Protein AF-M0K7K4-F1 (afdb_monomer_lite)

Secondary structure (DSSP, 8-state):
-PPEE-TTHHHHHHTTSEEEEEEEEEE-SSSSEEE-STHHHHH---S-SEEEBTPEEEEEEEEEE-TTT-TTTT-STHHHHT-TTEEEE-SHHHHHHHHHTSSS--HHHHBTT--HHHHHHHHHHHT------BSSSGGGHHHHHHHHHHHT----HHHHHHHHHHHHHHHH--HHHHHHHHHHH-S-GGG--TTT--HHHHHHHHTTB-HHHHHHHHHHHTTSS-GGG----BTT--------------

Foldseek 3Di:
DAAFAQPCQVVCVVVVQFDKAKKKKAFADDDQKDFAPCLCVAAVGPDHRIGGHPQIHIYTTTPAGHVVPDVPRNHHPVSQVVDPRMDMGQALQVVLVNQLVDPDHHCLQAAPVHDPVVVVRNCVSNVHDDPDHDHDPVSCVSVNVSSCVSNVHDPPVLVVVLVVQLVVQLVVDDLVLLLLLCVLQDPDCVVDPSVPDDSSRSSSVCSQWDPQLSVQSSCCSVVNDPSVPRDTHGPPDPDDPDDDDDDDDD

Organism: NCBI:txid1227452

Radius of gyration: 24.68 Å; chains: 1; bounding box: 85×39×62 Å

Sequence (250 aa):
MPVITLNSAEEFEEKGHADVEFVGFRYTGDRSVKTDQDLRQRAGYDGPPKFQRGRVYFAILPTNLDEDYVENASMGVHALEARSDFEVLYDAERLSEALLDRNYLPTDVFYEGFDRWKRAKVMEKLTLDDAGRVYDTDDEAPYREQLRTIAGVEPDDEASVSQQRTDEYVGRFSRAEASDVVKVVRQDPDEIDLRTAGLTDMAAYLTRFAPDTVEQAVDAALGEADPEDVTITRVDDPGADGDTSDNGED

pLDDT: mean 84.44, std 13.62, range [37.0, 97.12]

Structure (mmCIF, N/CA/C/O backbone):
data_AF-M0K7K4-F1
#
_entry.id   AF-M0K7K4-F1
#
loop_
_atom_site.group_PDB
_atom_site.id
_atom_site.type_symbol
_atom_site.label_atom_id
_atom_site.label_alt_id
_atom_site.label_comp_id
_atom_site.label_asym_id
_atom_site.label_entity_id
_atom_site.label_seq_id
_atom_site.pdbx_PDB_ins_code
_atom_site.Cartn_x
_atom_site.Cartn_y
_atom_site.Cartn_z
_atom_site.occupancy
_atom_site.B_iso_or_equiv
_atom_site.auth_seq_id
_atom_site.auth_comp_id
_atom_site.auth_asym_id
_atom_site.auth_atom_id
_atom_site.pdbx_PDB_model_num
ATOM 1 N N . MET A 1 1 ? 4.652 -1.057 4.534 1.00 67.75 1 MET A N 1
ATOM 2 C CA . MET A 1 1 ? 5.304 -2.145 3.752 1.00 67.75 1 MET A CA 1
ATOM 3 C C . MET A 1 1 ? 5.946 -1.513 2.532 1.00 67.75 1 MET A C 1
ATOM 5 O O . MET A 1 1 ? 5.235 -0.748 1.889 1.00 67.75 1 MET A O 1
ATOM 9 N N . PRO A 1 2 ? 7.214 -1.812 2.218 1.00 86.06 2 PRO A N 1
ATOM 10 C CA . PRO A 1 2 ? 7.926 -1.136 1.139 1.00 86.06 2 PRO A CA 1
ATOM 11 C C . PRO A 1 2 ? 7.476 -1.586 -0.256 1.00 86.06 2 PRO A C 1
ATOM 13 O O . PRO A 1 2 ? 6.886 -2.663 -0.402 1.00 86.06 2 PRO A O 1
ATOM 16 N N . VAL A 1 3 ? 7.791 -0.781 -1.270 1.00 91.69 3 VAL A N 1
ATOM 17 C CA . VAL A 1 3 ? 7.740 -1.196 -2.677 1.00 91.69 3 VAL A CA 1
ATOM 18 C C . VAL A 1 3 ? 8.991 -2.013 -2.989 1.00 91.69 3 VAL A C 1
ATOM 20 O O . VAL A 1 3 ? 10.126 -1.546 -2.875 1.00 91.69 3 VAL A O 1
ATOM 23 N N . ILE A 1 4 ? 8.796 -3.275 -3.358 1.00 93.25 4 ILE A N 1
ATOM 24 C CA . ILE A 1 4 ? 9.903 -4.205 -3.587 1.00 93.25 4 ILE A CA 1
ATOM 25 C C . ILE A 1 4 ? 10.472 -4.006 -4.989 1.00 93.25 4 ILE A C 1
ATOM 27 O O . ILE A 1 4 ? 9.733 -3.852 -5.946 1.00 93.25 4 ILE A O 1
ATOM 31 N N . THR A 1 5 ? 11.785 -4.044 -5.140 1.00 90.94 5 THR A N 1
ATOM 32 C CA . THR A 1 5 ? 12.433 -3.953 -6.451 1.00 90.94 5 THR A CA 1
ATOM 33 C C . THR A 1 5 ? 13.677 -4.828 -6.454 1.00 90.94 5 THR A C 1
ATOM 35 O O . THR A 1 5 ? 14.164 -5.212 -5.387 1.00 90.94 5 THR A O 1
ATOM 38 N N . LEU A 1 6 ? 14.195 -5.146 -7.634 1.00 86.19 6 LEU A N 1
ATOM 39 C CA . LEU A 1 6 ? 15.531 -5.710 -7.766 1.00 86.19 6 LEU A CA 1
ATOM 40 C C . LEU A 1 6 ? 16.562 -4.628 -7.410 1.00 86.19 6 LEU A C 1
ATOM 42 O O . LEU A 1 6 ? 16.469 -3.511 -7.908 1.00 86.19 6 LEU A O 1
ATOM 46 N N . ASN A 1 7 ? 17.580 -4.954 -6.608 1.00 83.75 7 ASN A N 1
ATOM 47 C CA . ASN A 1 7 ? 18.582 -3.962 -6.175 1.00 83.75 7 ASN A CA 1
ATOM 48 C C . ASN A 1 7 ? 19.311 -3.254 -7.331 1.00 83.75 7 ASN A C 1
ATOM 50 O O . ASN A 1 7 ? 19.783 -2.141 -7.153 1.00 83.75 7 ASN A O 1
ATOM 54 N N . SER A 1 8 ? 19.416 -3.895 -8.495 1.00 85.56 8 SER A N 1
ATOM 55 C CA . SER A 1 8 ? 20.065 -3.343 -9.689 1.00 85.56 8 SER A CA 1
ATOM 56 C C . SER A 1 8 ? 19.086 -2.735 -10.701 1.00 85.56 8 SER A C 1
ATOM 58 O O . SER A 1 8 ? 19.507 -2.368 -11.792 1.00 85.56 8 SER A O 1
ATOM 60 N N . ALA A 1 9 ? 17.786 -2.657 -10.386 1.00 87.06 9 ALA A N 1
ATOM 61 C CA . ALA A 1 9 ? 16.770 -2.172 -11.323 1.00 87.06 9 ALA A CA 1
ATOM 62 C C . ALA A 1 9 ? 16.999 -0.710 -11.732 1.00 87.06 9 ALA A C 1
ATOM 64 O O . ALA A 1 9 ? 16.964 -0.414 -12.921 1.00 87.06 9 ALA A O 1
ATOM 65 N N . GLU A 1 10 ? 17.278 0.168 -10.764 1.00 90.94 10 GLU A N 1
ATOM 66 C CA . GLU A 1 10 ? 17.577 1.585 -11.014 1.00 90.94 10 GLU A CA 1
ATOM 67 C C . GLU A 1 10 ? 18.792 1.725 -11.938 1.00 90.94 10 GLU A C 1
ATOM 69 O O . GLU A 1 10 ? 18.716 2.374 -12.975 1.00 90.94 10 GLU A O 1
ATOM 74 N N . GLU A 1 11 ? 19.884 1.020 -11.633 1.00 89.94 11 GLU A N 1
ATOM 75 C CA . GLU A 1 11 ? 21.102 1.060 -12.445 1.00 89.94 11 GLU A CA 1
ATOM 76 C C . GLU A 1 11 ? 20.872 0.560 -13.881 1.00 89.94 11 GLU A C 1
ATOM 78 O O . GLU A 1 11 ? 21.418 1.128 -14.830 1.00 89.94 11 GLU A O 1
ATOM 83 N N . PHE A 1 12 ? 20.096 -0.513 -14.061 1.00 88.62 12 PHE A N 1
ATOM 84 C CA . PHE A 1 12 ? 19.794 -1.027 -15.395 1.00 88.62 12 PHE A CA 1
ATOM 85 C C . PHE A 1 12 ? 18.917 -0.068 -16.190 1.00 88.62 12 PHE A C 1
ATOM 87 O O . PHE A 1 12 ? 19.183 0.143 -17.372 1.00 88.62 12 PHE A O 1
ATOM 94 N N . GLU A 1 13 ? 17.923 0.546 -15.558 1.00 91.06 13 GLU A N 1
ATOM 95 C CA . GLU A 1 13 ? 17.073 1.529 -16.218 1.00 91.06 13 GLU A CA 1
ATOM 96 C C . GLU A 1 13 ? 17.851 2.798 -16.596 1.00 91.06 13 GLU A C 1
ATOM 98 O O . GLU A 1 13 ? 17.776 3.244 -17.739 1.00 91.06 13 GLU A O 1
ATOM 103 N N . GLU A 1 14 ? 18.659 3.354 -15.688 1.00 90.94 14 GLU A N 1
ATOM 104 C CA . GLU A 1 14 ? 19.465 4.555 -15.956 1.00 90.94 14 GLU A CA 1
ATOM 105 C C . GLU A 1 14 ? 20.432 4.368 -17.133 1.00 90.94 14 GLU A C 1
ATOM 107 O O . GLU A 1 14 ? 20.738 5.313 -17.865 1.00 90.94 14 GLU A O 1
ATOM 112 N N . LYS A 1 15 ? 20.910 3.136 -17.333 1.00 90.94 15 LYS A N 1
ATOM 113 C CA . LYS A 1 15 ? 21.776 2.761 -18.456 1.00 90.94 15 LYS A CA 1
ATOM 114 C C . LYS A 1 15 ? 21.006 2.382 -19.726 1.00 90.94 15 LYS A C 1
ATOM 116 O O . LYS A 1 15 ? 21.640 2.126 -20.749 1.00 90.94 15 LYS A O 1
ATOM 121 N N . GLY A 1 16 ? 19.674 2.355 -19.679 1.00 89.00 16 GLY A N 1
ATOM 122 C CA . GLY A 1 16 ? 18.814 1.945 -20.789 1.00 89.00 16 GLY A CA 1
ATOM 123 C C . GLY A 1 16 ? 18.858 0.443 -21.085 1.00 89.00 16 GLY A C 1
ATOM 124 O O . GLY A 1 16 ? 18.581 0.040 -22.207 1.00 89.00 16 GLY A O 1
ATOM 125 N N . HIS A 1 17 ? 19.245 -0.378 -20.107 1.00 91.00 17 HIS A N 1
ATOM 126 C CA . HIS A 1 17 ? 19.308 -1.841 -20.205 1.00 91.00 17 HIS A CA 1
ATOM 127 C C . HIS A 1 17 ? 18.042 -2.532 -19.682 1.00 91.00 17 HIS A C 1
ATOM 129 O O . HIS A 1 17 ? 17.941 -3.757 -19.741 1.00 91.00 17 HIS A O 1
ATOM 135 N N . ALA A 1 18 ? 17.101 -1.776 -19.118 1.00 90.62 18 ALA A N 1
ATOM 136 C CA . ALA A 1 18 ? 15.848 -2.299 -18.603 1.00 90.62 18 ALA A CA 1
ATOM 137 C C . ALA A 1 18 ? 14.729 -1.273 -18.747 1.00 90.62 18 ALA A C 1
ATOM 139 O O . ALA A 1 18 ? 14.929 -0.099 -18.443 1.00 90.62 18 ALA A O 1
ATOM 140 N N . ASP A 1 19 ? 13.545 -1.758 -19.103 1.00 91.94 19 ASP A N 1
ATOM 141 C CA . ASP A 1 19 ? 12.297 -1.052 -18.848 1.00 91.94 19 ASP A CA 1
ATOM 142 C C . ASP A 1 19 ? 11.684 -1.648 -17.577 1.00 91.94 19 ASP A C 1
ATOM 144 O O . ASP A 1 19 ? 11.610 -2.874 -17.423 1.00 91.94 19 ASP A O 1
ATOM 148 N N . VAL A 1 20 ? 11.256 -0.796 -16.647 1.00 94.56 20 VAL A N 1
ATOM 149 C CA . VAL A 1 20 ? 10.628 -1.227 -15.392 1.00 94.56 20 VAL A CA 1
ATOM 150 C C . VAL A 1 20 ? 9.282 -0.553 -15.186 1.00 94.56 20 VAL A C 1
ATOM 152 O O . VAL A 1 20 ? 9.047 0.569 -15.633 1.00 94.56 20 VAL A O 1
ATOM 155 N N . GLU A 1 21 ? 8.402 -1.223 -14.451 1.00 95.25 21 GLU A N 1
ATOM 156 C CA . GLU A 1 21 ? 7.063 -0.717 -14.180 1.00 95.25 21 GLU A CA 1
ATOM 157 C C . GLU A 1 21 ? 6.647 -0.977 -12.731 1.00 95.25 21 GLU A C 1
ATOM 159 O O . GLU A 1 21 ? 6.928 -2.035 -12.162 1.00 95.25 21 GLU A O 1
ATOM 164 N N . PHE A 1 22 ? 5.964 0.003 -12.129 1.00 97.12 22 PHE A N 1
ATOM 165 C CA . PHE A 1 22 ? 5.302 -0.174 -10.841 1.00 97.12 22 PHE A CA 1
ATOM 166 C C . PHE A 1 22 ? 4.031 -1.008 -11.019 1.00 97.12 22 PHE A C 1
ATOM 168 O O . PHE A 1 22 ? 3.103 -0.610 -11.725 1.00 97.12 22 PHE A O 1
ATOM 175 N N . VAL A 1 23 ? 3.996 -2.159 -10.352 1.00 97.00 23 VAL A N 1
ATOM 176 C CA . VAL A 1 23 ? 2.916 -3.140 -10.431 1.00 97.00 23 VAL A CA 1
ATOM 177 C C . VAL A 1 23 ? 2.519 -3.642 -9.048 1.00 97.00 23 VAL A C 1
ATOM 179 O O . VAL A 1 23 ? 3.298 -3.665 -8.088 1.00 97.00 23 VAL A O 1
ATOM 182 N N . GLY A 1 24 ? 1.279 -4.096 -8.957 1.00 96.56 24 GLY A N 1
ATOM 183 C CA . GLY A 1 24 ? 0.756 -4.859 -7.839 1.00 96.56 24 GLY A CA 1
ATOM 184 C C . GLY A 1 24 ? 0.651 -6.315 -8.256 1.00 96.56 24 GLY A C 1
ATOM 185 O O . GLY A 1 24 ? 0.381 -6.614 -9.412 1.00 96.56 24 GLY A O 1
ATOM 186 N N . PHE A 1 25 ? 0.840 -7.253 -7.341 1.00 96.06 25 PHE A N 1
ATOM 187 C CA . PHE A 1 25 ? 0.505 -8.645 -7.616 1.00 96.06 25 PHE A CA 1
ATOM 188 C C . PHE A 1 25 ? 0.026 -9.354 -6.358 1.00 96.06 25 PHE A C 1
ATOM 190 O O . PHE A 1 25 ? 0.436 -9.023 -5.242 1.00 96.06 25 PHE A O 1
ATOM 197 N N . ARG A 1 26 ? -0.850 -10.343 -6.520 1.00 94.75 26 ARG A N 1
ATOM 198 C CA . ARG A 1 26 ? -1.395 -11.120 -5.400 1.00 94.75 26 ARG A CA 1
ATOM 199 C C . ARG A 1 26 ? -1.455 -12.602 -5.710 1.00 94.75 26 ARG A C 1
ATOM 201 O O . ARG A 1 26 ? -1.683 -13.008 -6.846 1.00 94.75 26 ARG A O 1
ATOM 208 N N . TYR A 1 27 ? -1.267 -13.409 -4.673 1.00 95.00 27 TYR A N 1
ATOM 209 C CA . TYR A 1 27 ? -1.427 -14.856 -4.755 1.00 95.00 27 TYR A CA 1
ATOM 210 C C . TYR A 1 27 ? -2.918 -15.220 -4.713 1.00 95.00 27 TYR A C 1
ATOM 212 O O . TYR A 1 27 ? -3.626 -14.844 -3.774 1.00 95.00 27 TYR A O 1
ATOM 220 N N . THR A 1 28 ? -3.390 -15.959 -5.717 1.00 94.88 28 THR A N 1
ATOM 221 C CA . THR A 1 28 ? -4.807 -16.332 -5.897 1.00 94.88 28 THR A CA 1
ATOM 222 C C . THR A 1 28 ? -5.070 -17.830 -5.738 1.00 94.88 28 THR A C 1
ATOM 224 O O . THR A 1 28 ? -6.223 -18.256 -5.782 1.00 94.88 28 THR A O 1
ATOM 227 N N . GLY A 1 29 ? -4.024 -18.634 -5.517 1.00 91.25 29 GLY A N 1
ATOM 228 C CA . GLY A 1 29 ? -4.151 -20.084 -5.378 1.00 91.25 29 GLY A CA 1
ATOM 229 C C . GLY A 1 29 ? -4.894 -20.546 -4.117 1.00 91.25 29 GLY A C 1
ATOM 230 O O . GLY A 1 29 ? -5.245 -19.768 -3.234 1.00 91.25 29 GLY A O 1
ATOM 231 N N . ASP A 1 30 ? -5.110 -21.859 -4.016 1.00 91.38 30 ASP A N 1
ATOM 232 C CA . ASP A 1 30 ? -6.029 -22.437 -3.022 1.00 91.38 30 ASP A CA 1
ATOM 233 C C . ASP A 1 30 ? -5.527 -22.387 -1.575 1.00 91.38 30 ASP A C 1
ATOM 235 O O . ASP A 1 30 ? -6.320 -22.442 -0.632 1.00 91.38 30 ASP A O 1
ATOM 239 N N . ARG A 1 31 ? -4.208 -22.304 -1.371 1.00 88.75 31 ARG A N 1
ATOM 240 C CA . ARG A 1 31 ? -3.612 -22.310 -0.029 1.00 88.75 31 ARG A CA 1
ATOM 241 C C . ARG A 1 31 ? -3.731 -20.930 0.610 1.00 88.75 31 ARG A C 1
ATOM 243 O O . ARG A 1 31 ? -3.734 -19.920 -0.076 1.00 88.75 31 ARG A O 1
ATOM 250 N N . SER A 1 32 ? -3.764 -20.869 1.938 1.00 85.12 32 SER A N 1
ATOM 251 C CA . SER A 1 32 ? -3.719 -19.586 2.658 1.00 85.12 32 SER A CA 1
ATOM 252 C C . SER A 1 32 ? -2.379 -18.868 2.477 1.00 85.12 32 SER A C 1
ATOM 254 O O . SER A 1 32 ? -2.329 -17.642 2.392 1.00 85.12 32 SER A O 1
ATOM 256 N N . VAL A 1 33 ? -1.289 -19.636 2.400 1.00 90.56 33 VAL A N 1
ATOM 257 C CA . VAL A 1 33 ? 0.072 -19.135 2.209 1.00 90.56 33 VAL A CA 1
ATOM 258 C C . VAL A 1 33 ? 0.809 -20.002 1.196 1.00 90.56 33 VAL A C 1
ATOM 260 O O . VAL A 1 33 ? 0.732 -21.234 1.231 1.00 90.56 33 VAL A O 1
ATOM 263 N N . LYS A 1 34 ? 1.586 -19.352 0.332 1.00 91.25 34 LYS A N 1
ATOM 264 C CA . LYS A 1 34 ? 2.546 -19.985 -0.568 1.00 91.25 34 LYS A CA 1
ATOM 265 C C . LYS A 1 34 ? 3.957 -19.498 -0.264 1.00 91.25 34 LYS A C 1
ATOM 267 O O . LYS A 1 34 ? 4.177 -18.304 -0.104 1.00 91.25 34 LYS A O 1
ATOM 272 N N . THR A 1 35 ? 4.911 -20.423 -0.223 1.00 94.12 35 THR A N 1
ATOM 273 C CA . THR A 1 35 ? 6.337 -20.085 -0.256 1.00 94.12 35 THR A CA 1
ATOM 274 C C . THR A 1 35 ? 6.853 -20.310 -1.672 1.00 94.12 35 THR A C 1
ATOM 276 O O . THR A 1 35 ? 6.653 -21.395 -2.216 1.00 94.12 35 THR A O 1
ATOM 279 N N . ASP A 1 36 ? 7.500 -19.312 -2.260 1.00 90.31 36 ASP A N 1
ATOM 280 C CA . ASP A 1 36 ? 8.028 -19.355 -3.620 1.00 90.31 36 ASP A CA 1
ATOM 281 C C . ASP A 1 36 ? 9.356 -18.594 -3.684 1.00 90.31 36 ASP A C 1
ATOM 283 O O . ASP A 1 36 ? 9.399 -17.371 -3.573 1.00 90.31 36 ASP A O 1
ATOM 287 N N . GLN A 1 37 ? 10.451 -19.346 -3.776 1.00 87.69 37 GLN A N 1
ATOM 288 C CA . GLN A 1 37 ? 11.808 -18.793 -3.785 1.00 87.69 37 GLN A CA 1
ATOM 289 C C . GLN A 1 37 ? 12.270 -18.422 -5.199 1.00 87.69 37 GLN A C 1
ATOM 291 O O . GLN A 1 37 ? 13.199 -17.630 -5.353 1.00 87.69 37 GLN A O 1
ATOM 296 N N . ASP A 1 38 ? 11.600 -18.958 -6.221 1.00 88.12 38 ASP A N 1
ATOM 297 C CA . ASP A 1 38 ? 11.994 -18.795 -7.618 1.00 88.12 38 ASP A CA 1
ATOM 298 C C . ASP A 1 38 ? 11.543 -17.441 -8.171 1.00 88.12 38 ASP A C 1
ATOM 300 O O . ASP A 1 38 ? 12.140 -16.932 -9.119 1.00 88.12 38 ASP A O 1
ATOM 304 N N . LEU A 1 39 ? 10.533 -16.811 -7.558 1.00 87.81 39 LEU A N 1
ATOM 305 C CA . LEU A 1 39 ? 10.057 -15.482 -7.955 1.00 87.81 39 LEU A CA 1
ATOM 306 C C . LEU A 1 39 ? 11.155 -14.419 -7.971 1.00 87.81 39 LEU A C 1
ATOM 308 O O . LEU A 1 39 ? 11.133 -13.542 -8.831 1.00 87.81 39 LEU A O 1
ATOM 312 N N . ARG A 1 40 ? 12.152 -14.528 -7.091 1.00 85.31 40 ARG A N 1
ATOM 313 C CA . ARG A 1 40 ? 13.303 -13.622 -7.096 1.00 85.31 40 ARG A CA 1
ATOM 314 C C . ARG A 1 40 ? 14.088 -13.696 -8.401 1.00 85.31 40 ARG A C 1
ATOM 316 O O . ARG A 1 40 ? 14.402 -12.669 -8.984 1.00 85.31 40 ARG A O 1
ATOM 323 N N . GLN A 1 41 ? 14.378 -14.911 -8.859 1.00 86.69 41 GLN A N 1
ATOM 324 C CA . GLN A 1 41 ? 15.175 -15.148 -10.065 1.00 86.69 41 GLN A CA 1
ATOM 325 C C . GLN A 1 41 ? 14.356 -14.961 -11.345 1.00 86.69 41 GLN A C 1
ATOM 327 O O . GLN A 1 41 ? 14.911 -14.630 -12.384 1.00 86.69 41 GLN A O 1
ATOM 332 N N . ARG A 1 42 ? 13.043 -15.202 -11.283 1.00 90.56 42 ARG A N 1
ATOM 333 C CA . ARG A 1 42 ? 12.170 -15.190 -12.462 1.00 90.56 42 ARG A CA 1
ATOM 334 C C . ARG A 1 42 ? 11.480 -13.855 -12.697 1.00 90.56 42 ARG A C 1
ATOM 336 O O . ARG A 1 42 ? 11.304 -13.479 -13.842 1.00 90.56 42 ARG A O 1
ATOM 343 N N . ALA A 1 43 ? 11.084 -13.150 -11.642 1.00 90.75 43 ALA A N 1
ATOM 344 C CA . ALA A 1 43 ? 10.363 -11.883 -11.755 1.00 90.75 43 ALA A CA 1
ATOM 345 C C . ALA A 1 43 ? 11.190 -10.666 -11.320 1.00 90.75 43 ALA A C 1
ATOM 347 O O . ALA A 1 43 ? 10.729 -9.543 -11.479 1.00 90.75 43 ALA A O 1
ATOM 348 N N . GLY A 1 44 ? 12.386 -10.863 -10.754 1.00 88.44 44 GLY A N 1
ATOM 349 C CA . GLY A 1 44 ? 13.183 -9.771 -10.186 1.00 88.44 44 GLY A CA 1
ATOM 350 C C . GLY A 1 44 ? 12.645 -9.266 -8.846 1.00 88.44 44 GLY A C 1
ATOM 351 O O . GLY A 1 44 ? 12.970 -8.165 -8.415 1.00 88.44 44 GLY A O 1
ATOM 352 N N . TYR A 1 45 ? 11.812 -10.059 -8.168 1.00 91.06 45 TYR A N 1
ATOM 353 C CA . TYR A 1 45 ? 11.213 -9.689 -6.889 1.00 91.06 45 TYR A CA 1
ATOM 354 C C . TYR A 1 45 ? 12.152 -10.004 -5.712 1.00 91.06 45 TYR A C 1
ATOM 356 O O . TYR A 1 45 ? 12.267 -11.159 -5.300 1.00 91.06 45 TYR A O 1
ATOM 364 N N . ASP A 1 46 ? 12.790 -8.988 -5.123 1.00 89.62 46 ASP A N 1
ATOM 365 C CA . ASP A 1 46 ? 13.736 -9.158 -4.000 1.00 89.62 46 ASP A CA 1
ATOM 366 C C . ASP A 1 46 ? 13.083 -9.214 -2.603 1.00 89.62 46 ASP A C 1
ATOM 368 O O . ASP A 1 46 ? 13.723 -9.004 -1.573 1.00 89.62 46 ASP A O 1
ATOM 372 N N . GLY A 1 47 ? 11.776 -9.458 -2.547 1.00 87.88 47 GLY A N 1
ATOM 373 C CA . GLY A 1 47 ? 11.009 -9.436 -1.306 1.00 87.88 47 GLY A CA 1
ATOM 374 C C . GLY A 1 47 ? 10.946 -10.797 -0.608 1.00 87.88 47 GLY A C 1
ATOM 375 O O . GLY A 1 47 ? 11.535 -11.784 -1.057 1.00 87.88 47 GLY A O 1
ATOM 376 N N . PRO A 1 48 ? 10.199 -10.889 0.506 1.00 88.19 48 PRO A N 1
ATOM 377 C CA . PRO A 1 48 ? 10.017 -12.146 1.217 1.00 88.19 48 PRO A CA 1
ATOM 378 C C . PRO A 1 48 ? 9.396 -13.219 0.309 1.00 88.19 48 PRO A C 1
ATOM 380 O O . PRO A 1 48 ? 8.390 -12.952 -0.343 1.00 88.19 48 PRO A O 1
ATOM 383 N N . PRO A 1 49 ? 9.881 -14.473 0.336 1.00 90.94 49 PRO A N 1
ATOM 384 C CA . PRO A 1 49 ? 9.379 -15.531 -0.540 1.00 90.94 49 PRO A CA 1
ATOM 385 C C . PRO A 1 49 ? 8.029 -16.096 -0.070 1.00 90.94 49 PRO A C 1
ATOM 387 O O . PRO A 1 49 ? 7.686 -17.214 -0.433 1.00 90.94 49 PRO A O 1
ATOM 390 N N . LYS A 1 50 ? 7.294 -15.404 0.811 1.00 91.69 50 LYS A N 1
ATOM 391 C CA . LYS A 1 50 ? 6.040 -15.876 1.415 1.00 91.69 50 LYS A CA 1
ATOM 392 C C . LYS A 1 50 ? 4.883 -14.969 1.013 1.00 91.69 50 LYS A C 1
ATOM 394 O O . LYS A 1 50 ? 4.846 -13.799 1.392 1.00 91.69 50 LYS A O 1
ATOM 399 N N . PHE A 1 51 ? 3.904 -15.561 0.343 1.00 92.06 51 PHE A N 1
ATOM 400 C CA . PHE A 1 51 ? 2.751 -14.882 -0.229 1.00 92.06 51 PHE A CA 1
ATOM 401 C C . PHE A 1 51 ? 1.473 -15.337 0.464 1.00 92.06 51 PHE A C 1
ATOM 403 O O . PHE A 1 51 ? 1.166 -16.529 0.497 1.00 92.06 51 PHE A O 1
ATOM 410 N N . GLN A 1 52 ? 0.747 -14.389 1.045 1.00 89.94 52 GLN A N 1
ATOM 411 C CA . GLN A 1 52 ? -0.571 -14.612 1.631 1.00 89.94 52 GLN A CA 1
ATOM 412 C C . GLN A 1 52 ? -1.629 -14.478 0.538 1.00 89.94 52 GLN A C 1
ATOM 414 O O . GLN A 1 52 ? -1.541 -13.584 -0.304 1.00 89.94 52 GLN A O 1
ATOM 419 N N . ARG A 1 53 ? -2.620 -15.371 0.546 1.00 89.94 53 ARG A N 1
ATOM 420 C CA . ARG A 1 53 ? -3.715 -15.338 -0.425 1.00 89.94 53 ARG A CA 1
ATOM 421 C C . ARG A 1 53 ? -4.474 -14.014 -0.334 1.00 89.94 53 ARG A C 1
ATOM 423 O O . ARG A 1 53 ? -4.772 -13.554 0.763 1.00 89.94 53 ARG A O 1
ATOM 430 N N . GLY A 1 54 ? -4.766 -13.411 -1.484 1.00 87.06 54 GLY A N 1
ATOM 431 C CA . GLY A 1 54 ? -5.530 -12.163 -1.594 1.00 87.06 54 GLY A CA 1
ATOM 432 C C . GLY A 1 54 ? -4.746 -10.886 -1.272 1.00 87.06 54 GLY A C 1
ATOM 433 O O . GLY A 1 54 ? -5.114 -9.825 -1.763 1.00 87.06 54 GLY A O 1
ATOM 434 N N . ARG A 1 55 ? -3.632 -10.970 -0.532 1.00 90.06 55 ARG A N 1
ATOM 435 C CA . ARG A 1 55 ? -2.801 -9.804 -0.210 1.00 90.06 55 ARG A CA 1
ATOM 436 C C . ARG A 1 55 ? -2.076 -9.288 -1.451 1.00 90.06 55 ARG A C 1
ATOM 438 O O . ARG A 1 55 ? -1.354 -10.045 -2.099 1.00 90.06 55 ARG A O 1
ATOM 445 N N . VAL A 1 56 ? -2.210 -7.989 -1.719 1.00 93.31 56 VAL A N 1
ATOM 446 C CA . VAL A 1 56 ? -1.472 -7.305 -2.788 1.00 93.31 56 VAL A CA 1
ATOM 447 C C . VAL A 1 56 ? -0.079 -6.912 -2.303 1.00 93.31 56 VAL A C 1
ATOM 449 O O . VAL A 1 56 ? 0.088 -6.253 -1.271 1.00 93.31 56 VAL A O 1
ATOM 452 N N . TYR A 1 57 ? 0.926 -7.308 -3.072 1.00 93.81 57 TYR A N 1
ATOM 453 C CA . TYR A 1 57 ? 2.325 -6.930 -2.936 1.00 93.81 57 TYR A CA 1
ATOM 454 C C . TYR A 1 57 ? 2.647 -5.903 -4.016 1.00 93.81 57 TYR A C 1
ATOM 456 O O . TYR A 1 57 ? 2.268 -6.094 -5.165 1.00 93.81 57 TYR A O 1
ATOM 464 N N . PHE A 1 58 ? 3.337 -4.825 -3.649 1.00 95.56 58 PHE A N 1
ATOM 465 C CA . PHE A 1 58 ? 3.734 -3.792 -4.603 1.00 95.56 58 PHE A CA 1
ATOM 466 C C . PHE A 1 58 ? 5.202 -3.941 -4.943 1.00 95.56 58 PHE A C 1
ATOM 468 O O . PHE A 1 58 ? 6.029 -4.135 -4.042 1.00 95.56 58 PHE A O 1
ATOM 475 N N . ALA A 1 59 ? 5.512 -3.846 -6.227 1.00 96.38 59 ALA A N 1
ATOM 476 C CA . ALA A 1 59 ? 6.867 -3.951 -6.706 1.00 96.38 59 ALA A CA 1
ATOM 477 C C . ALA A 1 59 ? 7.115 -3.085 -7.941 1.00 96.38 59 ALA A C 1
ATOM 479 O O . ALA A 1 59 ? 6.192 -2.777 -8.684 1.00 96.38 59 ALA A O 1
ATOM 480 N N . ILE A 1 60 ? 8.373 -2.715 -8.155 1.00 96.44 60 ILE A N 1
ATOM 481 C CA . ILE A 1 60 ? 8.859 -2.208 -9.436 1.00 96.44 60 ILE A CA 1
ATOM 482 C C . ILE A 1 60 ? 9.595 -3.371 -10.084 1.00 96.44 60 ILE A C 1
ATOM 484 O O . ILE A 1 60 ? 10.616 -3.823 -9.563 1.00 96.44 60 ILE A O 1
ATOM 488 N N . LEU A 1 61 ? 9.021 -3.912 -11.155 1.00 95.06 61 LEU A N 1
ATOM 489 C CA . LEU A 1 61 ? 9.529 -5.113 -11.810 1.00 95.06 61 LEU A CA 1
ATOM 490 C C . LEU A 1 61 ? 9.958 -4.798 -13.245 1.00 95.06 61 LEU A C 1
ATOM 492 O O . LEU A 1 61 ? 9.338 -3.946 -13.884 1.00 95.06 61 LEU A O 1
ATOM 496 N N . PRO A 1 62 ? 10.975 -5.499 -13.775 1.00 93.31 62 PRO A N 1
ATOM 497 C CA . PRO A 1 62 ? 11.317 -5.400 -15.184 1.00 93.31 62 PRO A CA 1
ATOM 498 C C . PRO A 1 62 ? 10.158 -5.858 -16.066 1.00 93.31 62 PRO A C 1
ATOM 500 O O . PRO A 1 62 ? 9.578 -6.926 -15.844 1.00 93.31 62 PRO A O 1
ATOM 503 N N . THR A 1 63 ? 9.842 -5.070 -17.083 1.00 92.31 63 THR A N 1
ATOM 504 C CA . THR A 1 63 ? 8.950 -5.462 -18.181 1.00 92.31 63 THR A CA 1
ATOM 505 C C . THR A 1 63 ? 9.759 -5.944 -19.378 1.00 92.31 63 THR A C 1
ATOM 507 O O . THR A 1 63 ? 9.334 -6.863 -20.077 1.00 92.31 63 THR A O 1
ATOM 510 N N . ASN A 1 64 ? 10.958 -5.387 -19.549 1.00 89.00 64 ASN A N 1
ATOM 511 C CA . ASN A 1 64 ? 11.917 -5.744 -20.578 1.00 89.00 64 ASN A CA 1
ATOM 512 C C . ASN A 1 64 ? 13.346 -5.607 -20.030 1.00 89.00 64 ASN A C 1
ATOM 514 O O . ASN A 1 64 ? 13.633 -4.694 -19.256 1.00 89.00 64 ASN A O 1
ATOM 518 N N . LEU A 1 65 ? 14.238 -6.509 -20.430 1.00 87.56 65 LEU A N 1
ATOM 519 C CA . LEU A 1 65 ? 15.654 -6.502 -20.068 1.00 87.56 65 LEU A CA 1
ATOM 520 C C . LEU A 1 65 ? 16.479 -6.740 -21.329 1.00 87.56 65 LEU A C 1
ATOM 522 O O . LEU A 1 65 ? 16.159 -7.620 -22.125 1.00 87.56 65 LEU A O 1
ATOM 526 N N . ASP A 1 66 ? 17.550 -5.975 -21.490 1.00 88.88 66 ASP A N 1
ATOM 527 C CA . ASP A 1 66 ? 18.441 -6.094 -22.636 1.00 88.88 66 ASP A CA 1
ATOM 528 C C . ASP A 1 66 ? 19.317 -7.355 -22.518 1.00 88.88 66 ASP A C 1
ATOM 530 O O . ASP A 1 66 ? 20.134 -7.489 -21.600 1.00 88.88 66 ASP A O 1
ATOM 534 N N . GLU A 1 67 ? 19.140 -8.284 -23.461 1.00 89.50 67 GLU A N 1
ATOM 535 C CA . GLU A 1 67 ? 19.857 -9.563 -23.531 1.00 89.50 67 GLU A CA 1
ATOM 536 C C . GLU A 1 67 ? 21.376 -9.390 -23.685 1.00 89.50 67 GLU A C 1
ATOM 538 O O . GLU A 1 67 ? 22.134 -10.255 -23.241 1.00 89.50 67 GLU A O 1
ATOM 543 N N . ASP A 1 68 ? 21.836 -8.271 -24.256 1.00 89.94 68 ASP A N 1
ATOM 544 C CA . ASP A 1 68 ? 23.264 -8.002 -24.452 1.00 89.94 68 ASP A CA 1
ATOM 545 C C . ASP A 1 68 ? 23.965 -7.575 -23.148 1.00 89.94 68 ASP A C 1
ATOM 547 O O . ASP A 1 68 ? 25.194 -7.666 -23.039 1.00 89.94 68 ASP A O 1
ATOM 551 N N . TYR A 1 69 ? 23.202 -7.134 -22.141 1.00 85.56 69 TYR A N 1
ATOM 552 C CA . TYR A 1 69 ? 23.737 -6.570 -20.896 1.00 85.56 69 TYR A CA 1
ATOM 553 C C . TYR A 1 69 ? 23.280 -7.299 -19.629 1.00 85.56 69 TYR A C 1
ATOM 555 O O . TYR A 1 69 ? 23.915 -7.144 -18.581 1.00 85.56 69 TYR A O 1
ATOM 563 N N . VAL A 1 70 ? 22.221 -8.111 -19.699 1.00 82.38 70 VAL A N 1
ATOM 564 C CA . VAL A 1 70 ? 21.645 -8.806 -18.542 1.00 82.38 70 VAL A CA 1
ATOM 565 C C . VAL A 1 70 ? 21.613 -10.318 -18.778 1.00 82.38 70 VAL A C 1
ATOM 567 O O . VAL A 1 70 ? 20.847 -10.828 -19.588 1.00 82.38 70 VAL A O 1
ATOM 570 N N . GLU A 1 71 ? 22.405 -11.061 -17.994 1.00 80.75 71 GLU A N 1
ATOM 571 C CA . GLU A 1 71 ? 22.575 -12.523 -18.124 1.00 80.75 71 GLU A CA 1
ATOM 572 C C . GLU A 1 71 ? 21.252 -13.307 -18.039 1.00 80.75 71 GLU A C 1
ATOM 574 O O . GLU A 1 71 ? 21.098 -14.350 -18.671 1.00 80.75 71 GLU A O 1
ATOM 579 N N . ASN A 1 72 ? 20.276 -12.794 -17.285 1.00 81.62 72 ASN A N 1
ATOM 580 C CA . ASN A 1 72 ? 18.933 -13.361 -17.192 1.00 81.62 72 ASN A CA 1
ATOM 581 C C . ASN A 1 72 ? 17.873 -12.366 -17.683 1.00 81.62 72 ASN A C 1
ATOM 583 O O . ASN A 1 72 ? 16.977 -11.977 -16.937 1.00 81.62 72 ASN A O 1
ATOM 587 N N . ALA A 1 73 ? 17.979 -11.951 -18.944 1.00 81.19 73 ALA A N 1
ATOM 588 C CA . ALA A 1 73 ? 17.020 -11.047 -19.577 1.00 81.19 73 ALA A CA 1
ATOM 589 C C . ALA A 1 73 ? 15.594 -11.628 -19.707 1.00 81.19 73 ALA A C 1
ATOM 591 O O . ALA A 1 73 ? 14.628 -10.891 -19.864 1.00 81.19 73 ALA A O 1
ATOM 592 N N . SER A 1 74 ? 15.427 -12.944 -19.524 1.00 83.12 74 SER A N 1
ATOM 593 C CA . SER A 1 74 ? 14.109 -13.591 -19.400 1.00 83.12 74 SER A CA 1
ATOM 594 C C . SER A 1 74 ? 13.423 -13.367 -18.044 1.00 83.12 74 SER A C 1
ATOM 596 O O . SER A 1 74 ? 12.462 -14.051 -17.710 1.00 83.12 74 SER A O 1
ATOM 598 N N . MET A 1 75 ? 13.946 -12.472 -17.210 1.00 89.38 75 MET A N 1
ATOM 599 C CA . MET A 1 75 ? 13.360 -12.121 -15.924 1.00 89.38 75 MET A CA 1
ATOM 600 C C . MET A 1 75 ? 12.387 -10.952 -16.078 1.00 89.38 75 MET A C 1
ATOM 602 O O . MET A 1 75 ? 12.663 -9.999 -16.796 1.00 89.38 75 MET A O 1
ATOM 606 N N . GLY A 1 76 ? 11.267 -10.984 -15.360 1.00 91.50 76 GLY A N 1
ATOM 607 C CA . GLY A 1 76 ? 10.364 -9.839 -15.302 1.00 91.50 76 GLY A CA 1
ATOM 608 C C . GLY A 1 76 ? 8.924 -10.193 -14.977 1.00 91.50 76 GLY A C 1
ATOM 609 O O . GLY A 1 76 ? 8.599 -11.318 -14.587 1.00 91.50 76 GLY A O 1
ATOM 610 N N . VAL A 1 77 ? 8.042 -9.214 -15.155 1.00 93.38 77 VAL A N 1
ATOM 611 C CA . VAL A 1 77 ? 6.621 -9.329 -14.813 1.00 93.38 77 VAL A CA 1
ATOM 612 C C . VAL A 1 77 ? 5.925 -10.477 -15.553 1.00 93.38 77 VAL A C 1
ATOM 614 O O . VAL A 1 77 ? 5.099 -11.178 -14.971 1.00 93.38 77 VAL A O 1
ATOM 617 N N . HIS A 1 78 ? 6.356 -10.783 -16.779 1.00 92.12 78 HIS A N 1
ATOM 618 C CA . HIS A 1 78 ? 5.837 -11.892 -17.580 1.00 92.12 78 HIS A CA 1
ATOM 619 C C . HIS A 1 78 ? 5.976 -13.261 -16.885 1.00 92.12 78 HIS A C 1
ATOM 621 O O . HIS A 1 78 ? 5.184 -14.174 -17.123 1.00 92.12 78 HIS A O 1
ATOM 627 N N . ALA A 1 79 ? 6.945 -13.427 -15.977 1.00 92.31 79 ALA A N 1
ATOM 628 C CA . ALA A 1 79 ? 7.081 -14.648 -15.191 1.00 92.31 79 ALA A CA 1
ATOM 629 C C . ALA A 1 79 ? 5.965 -14.826 -14.148 1.00 92.31 79 ALA A C 1
ATOM 631 O O . ALA A 1 79 ? 5.672 -15.963 -13.766 1.00 92.31 79 ALA A O 1
ATOM 632 N N . LEU A 1 80 ? 5.361 -13.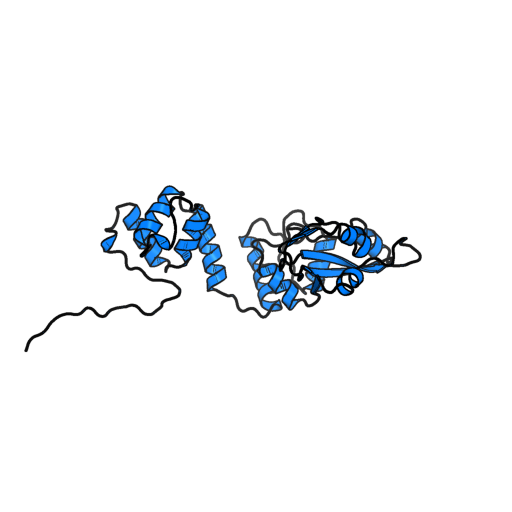730 -13.677 1.00 92.81 80 LEU A N 1
ATOM 633 C CA . LEU A 1 80 ? 4.150 -13.754 -12.857 1.00 92.81 80 LEU A CA 1
ATOM 634 C C . LEU A 1 80 ? 2.919 -14.010 -13.729 1.00 92.81 80 LEU A C 1
ATOM 636 O O . LEU A 1 80 ? 2.107 -14.860 -13.381 1.00 92.81 80 LEU A O 1
ATOM 640 N N . GLU A 1 81 ? 2.815 -13.346 -14.881 1.00 93.25 81 GLU A N 1
ATOM 641 C CA . GLU A 1 81 ? 1.681 -13.495 -15.809 1.00 93.25 81 GLU A CA 1
ATOM 642 C C . GLU A 1 81 ? 1.547 -14.909 -16.377 1.00 93.25 81 GLU A C 1
ATOM 644 O O . GLU A 1 81 ? 0.443 -15.415 -16.571 1.00 93.25 81 GLU A O 1
ATOM 649 N N . ALA A 1 82 ? 2.672 -15.591 -16.599 1.00 92.44 82 ALA A N 1
ATOM 650 C CA . ALA A 1 82 ? 2.694 -16.973 -17.066 1.00 92.44 82 ALA A CA 1
ATOM 651 C C . ALA A 1 82 ? 2.115 -17.975 -16.047 1.00 92.44 82 ALA A C 1
ATOM 653 O O . ALA A 1 82 ? 2.046 -19.176 -16.326 1.00 92.44 82 ALA A O 1
ATOM 654 N N . ARG A 1 83 ? 1.739 -17.522 -14.846 1.00 92.19 83 ARG A N 1
ATOM 655 C CA . ARG A 1 83 ? 1.294 -18.376 -13.752 1.00 92.19 83 ARG A CA 1
ATOM 656 C C . ARG A 1 83 ? -0.170 -18.148 -13.429 1.00 92.19 83 ARG A C 1
ATOM 658 O O . ARG A 1 83 ? -0.596 -17.047 -13.126 1.00 92.19 83 ARG A O 1
ATOM 665 N N . SER A 1 84 ? -0.919 -19.242 -13.355 1.00 92.50 84 SER A N 1
ATOM 666 C CA . SER A 1 84 ? -2.342 -19.210 -13.006 1.00 92.50 84 SER A CA 1
ATOM 667 C C . SER A 1 84 ? -2.621 -18.925 -11.527 1.00 92.50 84 SER A C 1
ATOM 669 O O . SER A 1 84 ? -3.773 -18.749 -11.150 1.00 92.50 84 SER A O 1
ATOM 671 N N . ASP A 1 85 ? -1.600 -18.976 -10.667 1.00 94.50 85 ASP A N 1
ATOM 672 C CA . ASP A 1 85 ? -1.738 -18.809 -9.219 1.00 94.50 85 ASP A CA 1
ATOM 673 C C . ASP A 1 85 ? -1.376 -17.404 -8.721 1.00 94.50 85 ASP A C 1
ATOM 675 O O . ASP A 1 85 ? -1.422 -17.154 -7.514 1.00 94.50 85 ASP A O 1
ATOM 679 N N . PHE A 1 86 ? -1.030 -16.504 -9.639 1.00 95.44 86 PHE A N 1
ATOM 680 C CA . PHE A 1 86 ? -0.807 -15.092 -9.380 1.00 95.44 86 PHE A CA 1
ATOM 681 C C . PHE A 1 86 ? -1.680 -14.242 -10.297 1.00 95.44 86 PHE A C 1
ATOM 683 O O . PHE A 1 86 ? -1.974 -14.608 -11.429 1.00 95.44 86 PHE A O 1
ATOM 690 N N . GLU A 1 87 ? -2.079 -13.088 -9.786 1.00 95.81 87 GLU A N 1
ATOM 691 C CA . GLU A 1 87 ? -2.709 -12.028 -10.560 1.00 95.81 87 GLU A CA 1
ATOM 692 C C . GLU A 1 87 ? -1.816 -10.792 -10.488 1.00 95.81 87 GLU A C 1
ATOM 694 O O . GLU A 1 87 ? -1.381 -10.425 -9.392 1.00 95.81 87 GLU A O 1
ATOM 699 N N . VAL A 1 88 ? -1.553 -10.172 -11.640 1.00 96.94 88 VAL A N 1
ATOM 700 C CA . VAL A 1 88 ? -0.799 -8.919 -11.760 1.00 96.94 88 VAL A CA 1
ATOM 701 C C . VAL A 1 88 ? -1.777 -7.773 -12.022 1.00 96.94 88 VAL A C 1
ATOM 703 O O . VAL A 1 88 ? -2.711 -7.912 -12.807 1.00 96.94 88 VAL A O 1
ATOM 706 N N . LEU A 1 89 ? -1.563 -6.658 -11.332 1.00 96.50 89 LEU A N 1
ATOM 707 C CA . LEU A 1 89 ? -2.337 -5.425 -11.387 1.00 96.50 89 LEU A CA 1
ATOM 708 C C . LEU A 1 89 ? -1.466 -4.341 -12.023 1.00 96.50 89 LEU A C 1
ATOM 710 O O . LEU A 1 89 ? -0.395 -4.020 -11.497 1.00 96.50 89 LEU A O 1
ATOM 714 N N . TYR A 1 90 ? -1.940 -3.786 -13.134 1.00 94.62 90 TYR A N 1
ATOM 715 C CA . TYR A 1 90 ? -1.257 -2.724 -13.880 1.00 94.62 90 TYR A CA 1
ATOM 716 C C . TYR A 1 90 ? -2.020 -1.411 -13.858 1.00 94.62 90 TYR A C 1
ATOM 718 O O . TYR A 1 90 ? -1.437 -0.347 -14.052 1.00 94.62 90 TYR A O 1
ATOM 726 N N . ASP A 1 91 ? -3.332 -1.483 -13.717 1.00 94.56 91 ASP A N 1
ATOM 727 C CA . ASP A 1 91 ? -4.206 -0.333 -13.795 1.00 94.56 91 ASP A CA 1
ATOM 728 C C . ASP A 1 91 ? -4.093 0.517 -12.525 1.00 94.56 91 ASP A C 1
ATOM 730 O O . ASP A 1 91 ? -4.010 0.010 -11.406 1.00 94.56 91 ASP A O 1
ATOM 734 N N . ALA A 1 92 ? -4.038 1.835 -12.715 1.00 95.94 92 ALA A N 1
ATOM 735 C CA . ALA A 1 92 ? -3.844 2.774 -11.617 1.00 95.94 92 ALA A CA 1
ATOM 736 C C . ALA A 1 92 ? -4.995 2.709 -10.600 1.00 95.94 92 ALA A C 1
ATOM 738 O O . ALA A 1 92 ? -4.754 2.883 -9.409 1.00 95.94 92 ALA A O 1
ATOM 739 N N . GLU A 1 93 ? -6.211 2.398 -11.056 1.00 94.38 93 GLU A N 1
ATOM 740 C CA . GLU A 1 93 ? -7.417 2.273 -10.235 1.00 94.38 93 GLU A CA 1
ATOM 741 C C . GLU A 1 93 ? -7.251 1.179 -9.169 1.00 94.38 93 GLU A C 1
ATOM 743 O O . GLU A 1 93 ? -7.222 1.485 -7.976 1.00 94.38 93 GLU A O 1
ATOM 748 N N . ARG A 1 94 ? -7.002 -0.077 -9.570 1.00 94.25 94 ARG A N 1
ATOM 749 C CA . ARG A 1 94 ? -6.841 -1.198 -8.627 1.00 94.25 94 ARG A CA 1
ATOM 750 C C . ARG A 1 94 ? -5.545 -1.123 -7.833 1.00 94.25 94 ARG A C 1
ATOM 752 O O . ARG A 1 94 ? -5.472 -1.650 -6.724 1.00 94.25 94 ARG A O 1
ATOM 759 N N . LEU A 1 95 ? -4.502 -0.489 -8.375 1.00 96.00 95 LEU A N 1
ATOM 760 C CA . LEU A 1 95 ? -3.294 -0.184 -7.603 1.00 96.00 95 LEU A CA 1
ATOM 761 C C . LEU A 1 95 ? -3.591 0.803 -6.471 1.00 96.00 95 LEU A C 1
ATOM 763 O O . LEU A 1 95 ? -3.086 0.619 -5.363 1.00 96.00 95 LEU A O 1
ATOM 767 N N . SER A 1 96 ? -4.411 1.818 -6.745 1.00 95.12 96 SER A N 1
ATOM 768 C CA . SER A 1 96 ? -4.796 2.837 -5.770 1.00 95.12 96 SER A CA 1
ATOM 769 C C . SER A 1 96 ? -5.735 2.270 -4.714 1.00 95.12 96 SER A C 1
ATOM 771 O O . SER A 1 96 ? -5.481 2.455 -3.527 1.00 95.12 96 SER A O 1
ATOM 773 N N . GLU A 1 97 ? -6.729 1.478 -5.117 1.00 91.69 97 GLU A N 1
ATOM 774 C CA . GLU A 1 97 ? -7.594 0.715 -4.208 1.00 91.69 97 GLU A CA 1
ATOM 775 C C . GLU A 1 97 ? -6.756 -0.170 -3.267 1.00 91.69 97 GLU A C 1
ATOM 777 O O . GLU A 1 97 ? -6.846 -0.074 -2.045 1.00 91.69 97 GLU A O 1
ATOM 782 N N . ALA A 1 98 ? -5.816 -0.944 -3.817 1.00 91.19 98 ALA A N 1
ATOM 783 C CA . ALA A 1 98 ? -4.951 -1.805 -3.017 1.00 91.19 98 ALA A CA 1
ATOM 784 C C . ALA A 1 98 ? -3.966 -1.040 -2.104 1.00 91.19 98 ALA A C 1
ATOM 786 O O . ALA A 1 98 ? -3.418 -1.623 -1.160 1.00 91.19 98 ALA A O 1
ATOM 787 N N . LEU A 1 99 ? -3.657 0.227 -2.407 1.00 91.31 99 LEU A N 1
ATOM 788 C CA . LEU A 1 99 ? -2.887 1.107 -1.522 1.00 91.31 99 LEU A CA 1
ATOM 789 C C . LEU A 1 99 ? -3.764 1.628 -0.379 1.00 91.31 99 LEU A C 1
ATOM 791 O O . LEU A 1 99 ? -3.282 1.677 0.752 1.00 91.31 99 LEU A O 1
ATOM 795 N N . LEU A 1 100 ? -5.026 1.959 -0.663 1.00 88.94 100 LEU A N 1
ATOM 796 C CA . LEU A 1 100 ? -6.013 2.422 0.316 1.00 88.94 100 LEU A CA 1
ATOM 797 C C . LEU A 1 100 ? -6.408 1.335 1.320 1.00 88.94 100 LEU A C 1
ATOM 79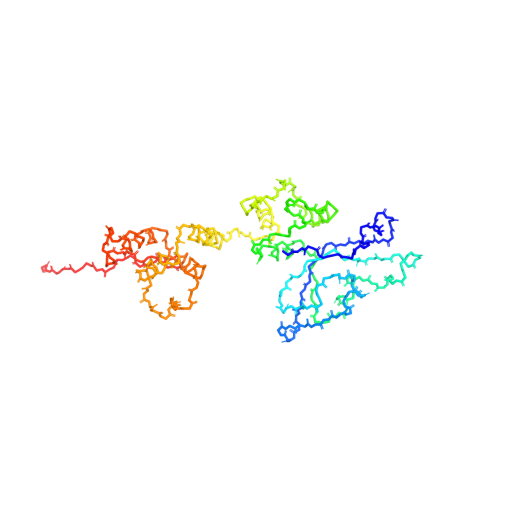9 O O . LEU A 1 100 ? -6.551 1.642 2.501 1.00 88.94 100 LEU A O 1
ATOM 803 N N . ASP A 1 101 ? -6.458 0.073 0.888 1.00 85.69 101 ASP A N 1
ATOM 804 C CA . ASP A 1 101 ? -6.676 -1.107 1.744 1.00 85.69 101 ASP A CA 1
ATOM 805 C C . ASP A 1 101 ? -5.625 -1.271 2.858 1.00 85.69 101 ASP A C 1
ATOM 807 O O . ASP A 1 101 ? -5.742 -2.127 3.742 1.00 85.69 101 ASP A O 1
ATOM 811 N N . ARG A 1 102 ? -4.530 -0.506 2.809 1.00 78.62 102 ARG A N 1
ATOM 812 C CA . ARG A 1 102 ? -3.452 -0.577 3.794 1.00 78.62 102 ARG A CA 1
ATOM 813 C C . ARG A 1 102 ? -3.620 0.482 4.874 1.00 78.62 102 ARG A C 1
ATOM 815 O O . ARG A 1 102 ? -3.898 1.644 4.602 1.00 78.62 102 ARG A O 1
ATOM 822 N N . ASN A 1 103 ? -3.257 0.103 6.098 1.00 71.62 103 ASN A N 1
ATOM 823 C CA . ASN A 1 103 ? -3.194 1.030 7.235 1.00 71.62 103 ASN A CA 1
ATOM 824 C C . ASN A 1 103 ? -2.194 2.178 7.024 1.00 71.62 103 ASN A C 1
ATOM 826 O O . ASN A 1 103 ? -2.401 3.256 7.552 1.00 71.62 103 ASN A O 1
ATOM 830 N N . TYR A 1 104 ? -1.126 1.942 6.257 1.00 78.12 104 TYR A N 1
ATOM 831 C CA . TYR A 1 104 ? -0.092 2.936 5.962 1.00 78.12 104 TYR A CA 1
ATOM 832 C C . TYR A 1 104 ? 0.377 2.800 4.518 1.00 78.12 104 TYR A C 1
ATOM 834 O O . TYR A 1 104 ? 0.526 1.677 4.001 1.00 78.12 104 TYR A O 1
ATOM 842 N N . LEU A 1 105 ? 0.691 3.934 3.903 1.00 88.12 105 LEU A N 1
ATOM 843 C CA . LEU A 1 105 ? 1.312 3.996 2.592 1.00 88.12 105 LEU A CA 1
ATOM 844 C C . LEU A 1 105 ? 2.756 3.445 2.630 1.00 88.12 105 LEU A C 1
ATOM 846 O O . LEU A 1 105 ? 3.380 3.311 3.690 1.00 88.12 105 LEU A O 1
ATOM 850 N N . PRO A 1 106 ? 3.323 3.038 1.479 1.00 89.56 106 PRO A N 1
ATOM 851 C CA . PRO A 1 106 ? 4.705 2.576 1.410 1.00 89.56 106 PRO A CA 1
ATOM 852 C C . PRO A 1 106 ? 5.719 3.606 1.933 1.00 89.56 106 PRO A C 1
ATOM 854 O O . PRO A 1 106 ? 5.905 4.685 1.374 1.00 89.56 106 PRO A O 1
ATOM 857 N N . THR A 1 107 ? 6.422 3.244 3.005 1.00 87.69 107 THR A N 1
ATOM 858 C CA . THR A 1 107 ? 7.361 4.128 3.713 1.00 87.69 107 THR A CA 1
ATOM 859 C C . THR A 1 107 ? 8.533 4.578 2.849 1.00 87.69 107 THR A C 1
ATOM 861 O O . THR A 1 107 ? 8.978 5.711 2.945 1.00 87.69 107 THR A O 1
ATOM 864 N N . ASP A 1 108 ? 9.013 3.711 1.962 1.00 91.00 108 ASP A N 1
ATOM 865 C CA . ASP A 1 108 ? 10.109 4.006 1.041 1.00 91.00 108 ASP A CA 1
ATOM 866 C C . ASP A 1 108 ? 9.693 4.876 -0.154 1.00 91.00 108 ASP A C 1
ATOM 868 O O . ASP A 1 108 ? 10.537 5.199 -0.983 1.00 91.00 108 ASP A O 1
ATOM 872 N N . VAL A 1 109 ? 8.421 5.271 -0.236 1.00 93.50 109 VAL A N 1
ATOM 873 C CA . VAL A 1 109 ? 7.880 6.139 -1.290 1.00 93.50 109 VAL A CA 1
ATOM 874 C C . VAL A 1 109 ? 7.343 7.442 -0.710 1.00 93.50 109 VAL A C 1
ATOM 876 O O . VAL A 1 109 ? 7.630 8.508 -1.252 1.00 93.50 109 VAL A O 1
ATOM 879 N N . PHE A 1 110 ? 6.569 7.370 0.375 1.00 90.44 110 PHE A N 1
ATOM 880 C CA . PHE A 1 110 ? 5.798 8.506 0.888 1.00 90.44 110 PHE A CA 1
ATOM 881 C C . PHE A 1 110 ? 6.439 9.194 2.103 1.00 90.44 110 PHE A C 1
ATOM 883 O O . PHE A 1 110 ? 6.339 10.416 2.230 1.00 90.44 110 PHE A O 1
ATOM 890 N N . TYR A 1 111 ? 7.136 8.443 2.958 1.00 88.44 111 TYR A N 1
ATOM 891 C CA . TYR A 1 111 ? 7.623 8.931 4.253 1.00 88.44 111 TYR A CA 1
ATOM 892 C C . TYR A 1 111 ? 9.009 9.578 4.185 1.00 88.44 111 TYR A C 1
ATOM 894 O O . TYR A 1 111 ? 9.721 9.494 3.182 1.00 88.44 111 TYR A O 1
ATOM 902 N N . GLU A 1 112 ? 9.419 10.239 5.270 1.00 85.81 112 GLU A N 1
ATOM 903 C CA . GLU A 1 112 ? 10.778 10.762 5.393 1.00 85.81 112 GLU A CA 1
ATOM 904 C C . GLU A 1 112 ? 11.845 9.690 5.093 1.00 85.81 112 GLU A C 1
ATOM 906 O O . GLU A 1 112 ? 11.794 8.560 5.575 1.00 85.81 112 GLU A O 1
ATOM 911 N N . GLY A 1 113 ? 12.839 10.066 4.282 1.00 84.81 113 GLY A N 1
ATOM 912 C CA . GLY A 1 113 ? 13.886 9.147 3.838 1.00 84.81 113 GLY A CA 1
ATOM 913 C C . GLY A 1 113 ? 13.473 8.244 2.676 1.00 84.81 113 GLY A C 1
ATOM 914 O O . GLY A 1 113 ? 14.189 7.283 2.400 1.00 84.81 113 GLY A O 1
ATOM 915 N N . PHE A 1 114 ? 12.360 8.550 1.994 1.00 91.06 114 PHE A N 1
ATOM 916 C CA . PHE A 1 114 ? 11.942 7.831 0.794 1.00 91.06 114 PHE A CA 1
ATOM 917 C C . PHE A 1 114 ? 13.051 7.736 -0.261 1.00 91.06 114 PHE A C 1
ATOM 919 O O . PHE A 1 114 ? 13.911 8.614 -0.413 1.00 91.06 114 PHE A O 1
ATOM 926 N N . ASP A 1 115 ? 12.964 6.674 -1.048 1.00 93.75 115 ASP A N 1
ATOM 927 C CA . ASP A 1 115 ? 13.768 6.454 -2.233 1.00 93.75 115 ASP A CA 1
ATOM 928 C C . ASP A 1 115 ? 13.216 7.304 -3.387 1.00 93.75 115 ASP A C 1
ATOM 930 O O . ASP A 1 115 ? 12.046 7.197 -3.767 1.00 93.75 115 ASP A O 1
ATOM 934 N N . ARG A 1 116 ? 14.045 8.209 -3.919 1.00 93.75 116 ARG A N 1
ATOM 935 C CA . ARG A 1 116 ? 13.609 9.191 -4.926 1.00 93.75 116 ARG A CA 1
ATOM 936 C C . ARG A 1 116 ? 13.205 8.533 -6.236 1.00 93.75 116 ARG A C 1
ATOM 938 O O . ARG A 1 116 ? 12.251 8.994 -6.859 1.00 93.75 116 ARG A O 1
ATOM 945 N N . TRP A 1 117 ? 13.923 7.490 -6.636 1.00 95.00 117 TRP A N 1
ATOM 946 C CA . TRP A 1 117 ? 13.657 6.779 -7.874 1.00 95.00 117 TRP A CA 1
ATOM 947 C C . TRP A 1 117 ? 12.355 5.990 -7.758 1.00 95.00 117 TRP A C 1
ATOM 949 O O . TRP A 1 117 ? 11.456 6.163 -8.584 1.00 95.00 117 TRP A O 1
ATOM 959 N N . LYS A 1 118 ? 12.169 5.238 -6.664 1.00 95.12 118 LYS A N 1
ATOM 960 C CA . LYS A 1 118 ? 10.898 4.535 -6.423 1.00 95.12 118 LYS A CA 1
ATOM 961 C C . LYS A 1 118 ? 9.722 5.495 -6.343 1.00 95.12 118 LYS A C 1
ATOM 963 O O . LYS A 1 118 ? 8.667 5.218 -6.910 1.00 95.12 118 LYS A O 1
ATOM 968 N N . ARG A 1 119 ? 9.896 6.628 -5.654 1.00 95.12 119 ARG A N 1
ATOM 969 C CA . ARG A 1 119 ? 8.856 7.652 -5.566 1.00 95.12 119 ARG A CA 1
ATOM 970 C C . ARG A 1 119 ? 8.477 8.172 -6.939 1.00 95.12 119 ARG A C 1
ATOM 972 O O . ARG A 1 119 ? 7.293 8.176 -7.247 1.00 95.12 119 ARG A O 1
ATOM 979 N N . ALA A 1 120 ? 9.449 8.540 -7.770 1.00 95.44 120 ALA A N 1
ATOM 980 C CA . ALA A 1 120 ? 9.173 9.000 -9.126 1.00 95.44 120 ALA A CA 1
ATOM 981 C C . ALA A 1 120 ? 8.345 7.970 -9.912 1.00 95.44 120 ALA A C 1
ATOM 983 O O . ALA A 1 120 ? 7.324 8.335 -10.486 1.00 95.44 120 ALA A O 1
ATOM 984 N N . LYS A 1 121 ? 8.704 6.680 -9.842 1.00 95.62 121 LYS A N 1
ATOM 985 C CA . LYS A 1 121 ? 7.967 5.600 -10.518 1.00 95.62 121 LYS A CA 1
ATOM 986 C C . LYS A 1 121 ? 6.532 5.435 -10.041 1.00 95.62 121 LYS A C 1
ATOM 988 O O . LYS A 1 121 ? 5.638 5.255 -10.862 1.00 95.62 121 LYS A O 1
ATOM 993 N N . VAL A 1 122 ? 6.297 5.497 -8.732 1.00 96.12 122 VAL A N 1
ATOM 994 C CA . VAL A 1 122 ? 4.939 5.382 -8.184 1.00 96.12 122 VAL A CA 1
ATOM 995 C C . VAL A 1 122 ? 4.100 6.607 -8.538 1.00 96.12 122 VAL A C 1
ATOM 997 O O . VAL A 1 122 ? 2.971 6.448 -8.997 1.00 96.12 122 VAL A O 1
ATOM 1000 N N . MET A 1 123 ? 4.650 7.813 -8.369 1.00 95.69 123 MET A N 1
ATOM 1001 C CA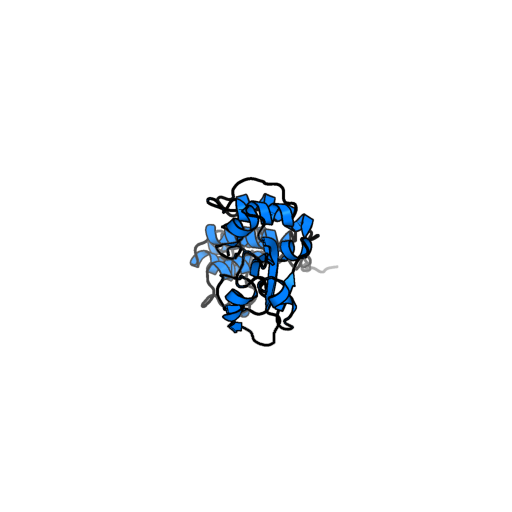 . MET A 1 123 ? 3.935 9.058 -8.667 1.00 95.69 123 MET A CA 1
ATOM 1002 C C . MET A 1 123 ? 3.596 9.161 -10.156 1.00 95.69 123 MET A C 1
ATOM 1004 O O . MET A 1 123 ? 2.469 9.499 -10.495 1.00 95.69 123 MET A O 1
ATOM 1008 N N . GLU A 1 124 ? 4.526 8.795 -11.043 1.00 95.88 124 GLU A N 1
ATOM 1009 C CA . GLU A 1 124 ? 4.290 8.740 -12.489 1.00 95.88 124 GLU A CA 1
ATOM 1010 C C . GLU A 1 124 ? 3.198 7.721 -12.837 1.00 95.88 124 GLU A C 1
ATOM 1012 O O . GLU A 1 124 ? 2.225 8.059 -13.508 1.00 95.88 124 GLU A O 1
ATOM 1017 N N . LYS A 1 125 ? 3.318 6.484 -12.337 1.00 96.44 125 LYS A N 1
ATOM 1018 C CA . LYS A 1 125 ? 2.381 5.399 -12.653 1.00 96.44 125 LYS A CA 1
ATOM 1019 C C . LYS A 1 125 ? 0.950 5.703 -12.213 1.00 96.44 125 LYS A C 1
ATOM 1021 O O . LYS A 1 125 ? 0.006 5.338 -12.911 1.00 96.44 125 LYS A O 1
ATOM 1026 N N . LEU A 1 126 ? 0.796 6.335 -11.054 1.00 96.38 126 LEU A N 1
ATOM 1027 C CA . LEU A 1 126 ? -0.503 6.678 -10.483 1.00 96.38 126 LEU A CA 1
ATOM 1028 C C . LEU A 1 126 ? -0.957 8.094 -10.859 1.00 96.38 126 LEU A C 1
ATOM 1030 O O . LEU A 1 126 ? -2.084 8.458 -10.563 1.00 96.38 126 LEU A O 1
ATOM 1034 N N . THR A 1 127 ? -0.118 8.872 -11.551 1.00 95.50 127 THR A N 1
ATOM 1035 C CA . THR A 1 127 ? -0.379 10.287 -11.869 1.00 95.50 127 THR A CA 1
ATOM 1036 C C . THR A 1 127 ? -0.703 11.102 -10.609 1.00 95.50 127 THR A C 1
ATOM 1038 O O . THR A 1 127 ? -1.659 11.870 -10.572 1.00 95.50 127 THR A O 1
ATOM 1041 N N . LEU A 1 128 ? 0.083 10.894 -9.552 1.00 94.94 128 LEU A N 1
ATOM 1042 C CA . LEU A 1 128 ? -0.063 11.609 -8.286 1.00 94.94 128 LEU A CA 1
ATOM 1043 C C . LEU A 1 128 ? 0.694 12.937 -8.321 1.00 94.94 128 LEU A C 1
ATOM 1045 O O . LEU A 1 128 ? 1.851 13.003 -8.746 1.00 94.94 128 LEU A O 1
ATOM 1049 N N . ASP A 1 129 ? 0.062 13.969 -7.780 1.00 94.25 129 ASP A N 1
ATOM 1050 C CA . ASP A 1 129 ? 0.700 15.228 -7.438 1.00 94.25 129 ASP A CA 1
ATOM 1051 C C . ASP A 1 129 ? 1.492 15.078 -6.132 1.00 94.25 129 ASP A C 1
ATOM 1053 O O . ASP A 1 129 ? 0.991 14.598 -5.107 1.00 94.25 129 ASP A O 1
ATOM 1057 N N . ASP A 1 130 ? 2.752 15.517 -6.158 1.00 90.00 130 ASP A N 1
ATOM 1058 C CA . ASP A 1 130 ? 3.638 15.469 -4.995 1.00 90.00 130 ASP A CA 1
ATOM 1059 C C . ASP A 1 130 ? 3.198 16.503 -3.940 1.00 90.00 130 ASP A C 1
ATOM 1061 O O . ASP A 1 130 ? 3.470 17.699 -4.054 1.00 90.00 130 ASP A O 1
ATOM 1065 N N . ALA A 1 131 ? 2.530 16.022 -2.890 1.00 87.31 131 ALA A N 1
ATOM 1066 C CA . ALA A 1 131 ? 2.079 16.806 -1.742 1.00 87.31 131 ALA A CA 1
ATOM 1067 C C . ALA A 1 131 ? 3.162 17.001 -0.656 1.00 87.31 131 ALA A C 1
ATOM 1069 O O . ALA A 1 131 ? 2.888 17.559 0.404 1.00 87.31 131 ALA A O 1
ATOM 1070 N N . GLY A 1 132 ? 4.401 16.556 -0.892 1.00 85.94 132 GLY A N 1
ATOM 1071 C CA . GLY A 1 132 ? 5.502 16.620 0.068 1.00 85.94 132 GLY A CA 1
ATOM 1072 C C . GLY A 1 132 ? 5.744 15.317 0.837 1.00 85.94 132 GLY A C 1
ATOM 1073 O O . GLY A 1 132 ? 5.300 14.234 0.451 1.00 85.94 132 GLY A O 1
ATOM 1074 N N . ARG A 1 133 ? 6.543 15.406 1.903 1.00 82.12 133 ARG A N 1
ATOM 1075 C CA . ARG A 1 133 ? 6.950 14.245 2.711 1.00 82.12 133 ARG A CA 1
ATOM 1076 C C . ARG A 1 133 ? 5.926 13.975 3.803 1.00 82.12 133 ARG A C 1
ATOM 1078 O O . ARG A 1 133 ? 5.465 14.925 4.420 1.00 82.12 133 ARG A O 1
ATOM 1085 N N . VAL A 1 134 ? 5.674 12.698 4.066 1.00 79.88 134 VAL A N 1
ATOM 1086 C CA . VAL A 1 134 ? 4.844 12.237 5.182 1.00 79.88 134 VAL A CA 1
ATOM 1087 C C . VAL A 1 134 ? 5.723 12.051 6.423 1.00 79.88 134 VAL A C 1
ATOM 1089 O O . VAL A 1 134 ? 6.715 11.312 6.365 1.00 79.88 134 VAL A O 1
ATOM 1092 N N . TYR A 1 135 ? 5.392 12.719 7.529 1.00 71.81 135 TYR A N 1
ATOM 1093 C CA . TYR A 1 135 ? 6.025 12.502 8.834 1.00 71.81 135 TYR A CA 1
ATOM 1094 C C . TYR A 1 135 ? 5.155 11.621 9.736 1.00 71.81 135 TYR A C 1
ATOM 1096 O O . TYR A 1 135 ? 5.691 10.773 10.455 1.00 71.81 135 TYR A O 1
ATOM 1104 N N . ASP A 1 136 ? 3.834 11.762 9.644 1.00 71.06 136 ASP A N 1
ATOM 1105 C CA . ASP A 1 136 ? 2.845 10.979 10.387 1.00 71.06 136 ASP A CA 1
ATOM 1106 C C . ASP A 1 136 ? 1.612 10.621 9.533 1.00 71.06 136 ASP A C 1
ATOM 1108 O O . ASP A 1 136 ? 1.574 10.863 8.330 1.00 71.06 136 ASP A O 1
ATOM 1112 N N . THR A 1 137 ? 0.626 9.947 10.131 1.00 67.19 137 THR A N 1
ATOM 1113 C CA . THR A 1 137 ? -0.576 9.485 9.419 1.00 67.19 137 THR A CA 1
ATOM 1114 C C . THR A 1 137 ? -1.414 10.640 8.864 1.00 67.19 137 THR A C 1
ATOM 1116 O O . THR A 1 137 ? -2.019 10.482 7.804 1.00 67.19 137 THR A O 1
ATOM 1119 N N . ASP A 1 138 ? -1.441 11.796 9.533 1.00 70.00 138 ASP A N 1
ATOM 1120 C CA . 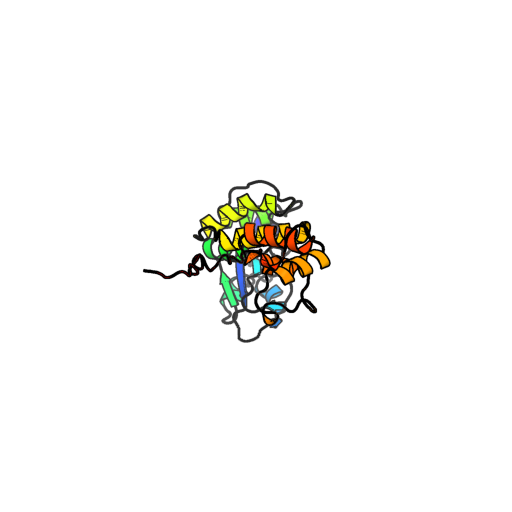ASP A 1 138 ? -2.249 12.941 9.098 1.00 70.00 138 ASP A CA 1
ATOM 1121 C C . ASP A 1 138 ? -1.685 13.532 7.799 1.00 70.00 138 ASP A C 1
ATOM 1123 O O . ASP A 1 138 ? -2.437 13.906 6.893 1.00 70.00 138 ASP A O 1
ATOM 1127 N N . ASP A 1 139 ? -0.360 13.496 7.642 1.00 75.25 139 ASP A N 1
ATOM 1128 C CA . ASP A 1 139 ? 0.318 13.883 6.404 1.00 75.25 139 ASP A CA 1
ATOM 1129 C C . ASP A 1 139 ? 0.032 12.931 5.219 1.00 75.25 139 ASP A C 1
ATOM 1131 O O . ASP A 1 139 ? 0.311 13.282 4.068 1.00 75.25 139 ASP A O 1
ATOM 1135 N N . GLU A 1 140 ? -0.525 11.729 5.441 1.00 83.81 140 GLU A N 1
ATOM 1136 C CA . GLU A 1 140 ? -0.950 10.845 4.341 1.00 83.81 140 GLU A CA 1
ATOM 1137 C C . GLU A 1 140 ? -2.219 11.346 3.640 1.00 83.8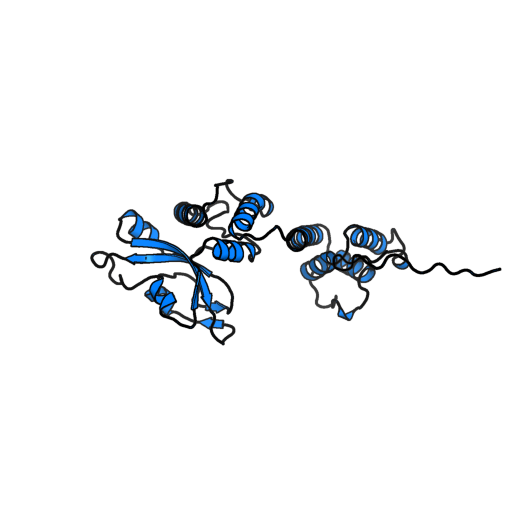1 140 GLU A C 1
ATOM 1139 O O . GLU A 1 140 ? -2.485 10.941 2.501 1.00 83.81 140 GLU A O 1
ATOM 1144 N N . ALA A 1 141 ? -3.016 12.197 4.298 1.00 84.88 141 ALA A N 1
ATOM 1145 C CA . ALA A 1 141 ? -4.351 12.572 3.837 1.00 84.88 141 ALA A CA 1
ATOM 1146 C C . ALA A 1 141 ? -4.392 13.079 2.378 1.00 84.88 141 ALA A C 1
ATOM 1148 O O . ALA A 1 141 ? -5.222 12.566 1.621 1.00 84.88 141 ALA A O 1
ATOM 1149 N N . PRO A 1 142 ? -3.478 13.964 1.920 1.00 88.06 142 PRO A N 1
ATOM 1150 C CA . PRO A 1 142 ? -3.470 14.432 0.534 1.00 88.06 142 PRO A CA 1
ATOM 1151 C C . PRO A 1 142 ? -3.219 13.312 -0.482 1.00 88.06 142 PRO A C 1
ATOM 1153 O O . PRO A 1 142 ? -3.805 13.307 -1.562 1.00 88.06 142 PRO A O 1
ATOM 1156 N N . TYR A 1 143 ? -2.365 12.337 -0.151 1.00 91.25 143 TYR A N 1
ATOM 1157 C CA . TYR A 1 143 ? -2.124 11.190 -1.029 1.00 91.25 143 TYR A CA 1
ATOM 1158 C C . TYR A 1 143 ? -3.315 10.245 -1.041 1.00 91.25 143 TYR A C 1
ATOM 1160 O O . TYR A 1 143 ? -3.717 9.785 -2.104 1.00 91.25 143 TYR A O 1
ATOM 1168 N N . ARG A 1 144 ? -3.912 9.971 0.122 1.00 90.62 144 ARG A N 1
ATOM 1169 C CA . ARG A 1 144 ? -5.099 9.113 0.212 1.00 90.62 144 ARG A CA 1
ATOM 1170 C C . ARG A 1 144 ? -6.283 9.698 -0.553 1.00 90.62 144 ARG A C 1
ATOM 1172 O O . ARG A 1 144 ? -7.003 8.948 -1.198 1.00 90.62 144 ARG A O 1
ATOM 1179 N N . GLU A 1 145 ? -6.480 11.012 -0.526 1.00 89.69 145 GLU A N 1
ATOM 1180 C CA . GLU A 1 145 ? -7.525 11.683 -1.310 1.00 89.69 145 GLU A CA 1
ATOM 1181 C C . GLU A 1 145 ? -7.313 11.524 -2.824 1.00 89.69 145 GLU A C 1
ATOM 1183 O O . GLU A 1 145 ? -8.236 11.139 -3.549 1.00 89.69 145 GLU A O 1
ATOM 1188 N N . GLN A 1 146 ? -6.082 11.726 -3.301 1.00 94.06 146 GLN A N 1
ATOM 1189 C CA . GLN A 1 146 ? -5.748 11.498 -4.707 1.00 94.06 146 GLN A CA 1
ATOM 1190 C C . GLN A 1 146 ? -5.939 10.028 -5.105 1.00 94.06 146 GLN A C 1
ATOM 1192 O O . GLN A 1 146 ? -6.544 9.743 -6.135 1.00 94.06 146 GLN A O 1
ATOM 1197 N N . LEU A 1 147 ? -5.492 9.086 -4.267 1.00 94.06 147 LEU A N 1
ATOM 1198 C CA . LEU A 1 147 ? -5.672 7.651 -4.504 1.00 94.06 147 LEU A CA 1
ATOM 1199 C C . LEU A 1 147 ? -7.153 7.261 -4.574 1.00 94.06 147 LEU A C 1
ATOM 1201 O O . LEU A 1 147 ? -7.519 6.476 -5.441 1.00 94.06 147 LEU A O 1
ATOM 1205 N N . ARG A 1 148 ? -8.015 7.822 -3.714 1.00 91.06 148 ARG A N 1
ATOM 1206 C CA . ARG A 1 148 ? -9.474 7.603 -3.775 1.00 91.06 148 ARG A CA 1
ATOM 1207 C C . ARG A 1 148 ? -10.054 8.095 -5.093 1.00 91.06 148 ARG A C 1
ATOM 1209 O O . ARG A 1 148 ? -10.785 7.365 -5.755 1.00 91.06 148 ARG A O 1
ATOM 1216 N N . THR A 1 149 ? -9.642 9.292 -5.509 1.00 92.75 149 THR A N 1
ATOM 1217 C CA . THR A 1 149 ? -10.033 9.873 -6.799 1.00 92.75 149 THR A CA 1
ATOM 1218 C C . THR A 1 149 ? -9.637 8.962 -7.964 1.00 92.75 149 THR A C 1
ATOM 1220 O O . THR A 1 149 ? -10.456 8.705 -8.843 1.00 92.75 149 THR A O 1
ATOM 1223 N N . ILE A 1 150 ? -8.409 8.433 -7.961 1.00 92.50 150 ILE A N 1
ATOM 1224 C CA . ILE A 1 150 ? -7.914 7.517 -9.002 1.00 92.50 150 ILE A CA 1
ATOM 1225 C C . ILE A 1 150 ? -8.654 6.177 -8.967 1.00 92.50 150 ILE A C 1
ATOM 1227 O O . ILE A 1 150 ? -8.977 5.632 -10.018 1.00 92.50 150 ILE A O 1
ATOM 1231 N N . ALA A 1 151 ? -8.922 5.652 -7.772 1.00 91.00 151 ALA A N 1
ATOM 1232 C CA . ALA A 1 151 ? -9.650 4.404 -7.577 1.00 91.00 151 ALA A CA 1
ATOM 1233 C C . ALA A 1 151 ? -11.147 4.523 -7.919 1.00 91.00 151 ALA A C 1
ATOM 1235 O O . ALA A 1 151 ? -11.848 3.518 -7.918 1.00 91.00 151 ALA A O 1
ATOM 1236 N N . GLY A 1 152 ? -11.661 5.737 -8.163 1.00 85.94 152 GLY A N 1
ATOM 1237 C CA . GLY A 1 152 ? -13.098 5.969 -8.323 1.00 85.94 152 GLY A CA 1
ATOM 1238 C C . GLY A 1 152 ? -13.902 5.615 -7.068 1.00 85.94 152 GLY A C 1
ATOM 1239 O O . GLY A 1 152 ? -15.108 5.394 -7.152 1.00 85.94 152 GLY A O 1
ATOM 1240 N N . VAL A 1 153 ? -13.233 5.543 -5.915 1.00 80.12 153 VAL A N 1
ATOM 1241 C CA . VAL A 1 153 ? -13.839 5.216 -4.629 1.00 80.12 153 VAL A CA 1
ATOM 1242 C C . VAL A 1 153 ? -14.220 6.537 -3.985 1.00 80.12 153 VAL A C 1
ATOM 1244 O O . VAL A 1 153 ? -13.352 7.352 -3.660 1.00 80.12 153 VAL A O 1
ATOM 1247 N N . GLU A 1 154 ? -15.522 6.771 -3.828 1.00 63.66 154 GLU A N 1
ATOM 1248 C CA . GLU A 1 154 ? -15.990 7.861 -2.975 1.00 63.66 154 GLU A CA 1
ATOM 1249 C C . GLU A 1 154 ? -15.395 7.658 -1.578 1.00 63.66 154 GLU A C 1
ATOM 1251 O O . GLU A 1 154 ? -15.212 6.507 -1.170 1.00 63.66 154 GLU A O 1
ATOM 1256 N N . PRO A 1 155 ? -15.019 8.728 -0.855 1.00 54.59 155 PRO A N 1
ATOM 1257 C CA . PRO A 1 155 ? -14.627 8.572 0.532 1.00 54.59 155 PRO A CA 1
ATOM 1258 C C . PRO A 1 155 ? -15.735 7.792 1.228 1.00 54.59 155 PRO A C 1
ATOM 1260 O O . PRO A 1 155 ? -16.862 8.261 1.357 1.00 54.59 155 PRO A O 1
ATOM 1263 N N . ASP A 1 156 ? -15.410 6.562 1.616 1.00 54.59 156 ASP A N 1
ATOM 1264 C CA . ASP A 1 156 ? -16.215 5.825 2.563 1.00 54.59 156 ASP A CA 1
ATOM 1265 C C . ASP A 1 156 ? -15.997 6.556 3.888 1.00 54.59 156 ASP A C 1
ATOM 1267 O O . ASP A 1 156 ? -15.055 6.278 4.647 1.00 54.59 156 ASP A O 1
ATOM 1271 N N . ASP A 1 157 ? -16.758 7.644 4.043 1.00 50.00 157 ASP A N 1
ATOM 1272 C CA . ASP A 1 157 ? -16.695 8.557 5.173 1.00 50.00 157 ASP A CA 1
ATOM 1273 C C . ASP A 1 157 ? -16.839 7.738 6.458 1.00 50.00 157 ASP A C 1
ATOM 1275 O O . ASP A 1 157 ? -16.135 7.996 7.425 1.00 50.00 157 ASP A O 1
ATOM 1279 N N . GLU A 1 158 ? -17.620 6.655 6.441 1.00 49.25 158 GLU A N 1
ATOM 1280 C CA . GLU A 1 158 ? -17.776 5.732 7.562 1.00 49.25 158 GLU A CA 1
ATOM 1281 C C . GLU A 1 158 ? -16.496 4.972 7.917 1.00 49.25 158 GLU A C 1
ATOM 1283 O O . GLU A 1 158 ? -16.106 4.960 9.088 1.00 49.25 158 GLU A O 1
ATOM 1288 N N . ALA A 1 159 ? -15.799 4.368 6.950 1.00 51.31 159 ALA A N 1
ATOM 1289 C CA . ALA A 1 159 ? -14.572 3.614 7.224 1.00 51.31 159 ALA A CA 1
ATOM 1290 C C . ALA A 1 159 ? -13.407 4.533 7.635 1.00 51.31 159 ALA A C 1
ATOM 1292 O O . ALA A 1 159 ? -12.652 4.219 8.561 1.00 51.31 159 ALA A O 1
ATOM 1293 N N . SER A 1 160 ? -13.285 5.696 6.986 1.00 53.00 160 SER A N 1
ATOM 1294 C CA . SER A 1 160 ? -12.232 6.677 7.284 1.00 53.00 160 SER A CA 1
ATOM 1295 C C . SER A 1 160 ? -12.467 7.367 8.638 1.00 53.00 160 SER A C 1
ATOM 1297 O O . SER A 1 160 ? -11.525 7.496 9.423 1.00 53.00 160 SER A O 1
ATOM 1299 N N . VAL A 1 161 ? -13.715 7.735 8.961 1.00 58.19 161 VAL A N 1
ATOM 1300 C CA . VAL A 1 161 ? -14.097 8.272 10.281 1.00 58.19 161 VAL A CA 1
ATOM 1301 C C . VAL A 1 161 ? -13.955 7.201 11.358 1.00 58.19 161 VAL A C 1
ATOM 1303 O O . VAL A 1 161 ? -13.453 7.493 12.441 1.00 58.19 161 VAL A O 1
ATOM 1306 N N . SER A 1 162 ? -14.320 5.948 11.076 1.00 64.69 162 SER A N 1
ATOM 1307 C CA . SER A 1 162 ? -14.127 4.840 12.019 1.00 64.69 162 SER A CA 1
ATOM 1308 C C . SER A 1 162 ? -12.652 4.613 12.335 1.00 64.69 162 SER A C 1
ATOM 1310 O O . SER A 1 162 ? -12.302 4.380 13.490 1.00 64.69 162 SER A O 1
ATOM 1312 N N . GLN A 1 163 ? -11.756 4.723 11.354 1.00 70.50 163 GLN A N 1
ATOM 1313 C CA . GLN A 1 163 ? -10.326 4.557 11.607 1.00 70.50 163 GLN A CA 1
ATOM 1314 C C . GLN A 1 163 ? -9.742 5.733 12.404 1.00 70.50 163 GLN A C 1
ATOM 1316 O O . GLN A 1 163 ? -9.095 5.496 13.423 1.00 70.50 163 GLN A O 1
ATOM 1321 N N . GLN A 1 164 ? -10.052 6.980 12.028 1.00 69.62 164 GLN A N 1
ATOM 1322 C CA . GLN A 1 164 ? -9.629 8.166 12.789 1.00 69.62 164 GLN A CA 1
ATOM 1323 C C . GLN A 1 164 ? -10.143 8.140 14.235 1.00 69.62 164 GLN A C 1
ATOM 1325 O O . GLN A 1 164 ? -9.379 8.386 15.166 1.00 69.62 164 GLN A O 1
ATOM 1330 N N . ARG A 1 165 ? -11.410 7.764 14.445 1.00 75.62 165 ARG A N 1
ATOM 1331 C CA . ARG A 1 165 ? -11.997 7.621 15.788 1.00 75.62 165 ARG A CA 1
ATOM 1332 C C . ARG A 1 165 ? -11.374 6.476 16.578 1.00 75.62 165 ARG A C 1
ATOM 1334 O O . ARG A 1 165 ? -11.204 6.591 17.786 1.00 75.62 165 ARG A O 1
ATOM 1341 N N . THR A 1 166 ? -11.016 5.374 15.918 1.00 83.75 166 THR A N 1
ATOM 1342 C CA . THR A 1 166 ? -10.308 4.272 16.583 1.00 83.75 166 THR A CA 1
ATOM 1343 C C . THR A 1 166 ? -8.965 4.758 17.120 1.00 83.75 166 THR A C 1
ATOM 1345 O O . THR A 1 166 ? -8.662 4.525 18.290 1.00 83.75 166 THR A O 1
ATOM 1348 N N . ASP A 1 167 ? -8.186 5.465 16.300 1.00 77.31 167 ASP A N 1
ATOM 1349 C CA . ASP A 1 167 ? -6.884 6.003 16.701 1.00 77.31 167 ASP A CA 1
ATOM 1350 C C . ASP A 1 167 ? -7.023 7.065 17.806 1.00 77.31 167 ASP A C 1
ATOM 1352 O O . ASP A 1 167 ? -6.273 7.036 18.787 1.00 77.31 167 ASP A O 1
ATOM 1356 N N . GLU A 1 168 ? -8.038 7.933 17.717 1.00 80.88 168 GLU A N 1
ATOM 1357 C CA . GLU A 1 168 ? -8.392 8.891 18.770 1.00 80.88 168 GLU A CA 1
ATOM 1358 C C . GLU A 1 168 ? -8.676 8.181 20.103 1.00 80.88 168 GLU A C 1
ATOM 1360 O O . GLU A 1 168 ? -8.085 8.521 21.129 1.00 80.88 168 GLU A O 1
ATOM 1365 N N . TYR A 1 169 ? -9.533 7.156 20.105 1.00 86.06 169 TYR A N 1
ATOM 1366 C CA . TYR A 1 169 ? -9.904 6.417 21.315 1.00 86.06 169 TYR A CA 1
ATOM 1367 C C . TYR A 1 169 ? -8.744 5.610 21.900 1.00 86.06 169 TYR A C 1
ATOM 1369 O O . TYR A 1 169 ? -8.614 5.528 23.123 1.00 86.06 169 TYR A O 1
ATOM 1377 N N . VAL A 1 170 ? -7.863 5.056 21.062 1.00 84.81 170 VAL A N 1
ATOM 1378 C CA . VAL A 1 170 ? -6.623 4.410 21.524 1.00 84.81 170 VAL A CA 1
ATOM 1379 C C . VAL A 1 170 ? -5.693 5.420 22.203 1.00 84.81 170 VAL A C 1
ATOM 1381 O O . VAL A 1 170 ? -5.051 5.075 23.195 1.00 84.81 170 VAL A O 1
ATOM 1384 N N . GLY A 1 171 ? -5.609 6.651 21.691 1.00 77.19 171 GLY A N 1
ATOM 1385 C CA . GLY A 1 171 ? -4.808 7.720 22.292 1.00 77.19 171 GLY A CA 1
ATOM 1386 C C . GLY A 1 171 ? -5.428 8.318 23.559 1.00 77.19 171 GLY A C 1
ATOM 1387 O O . GLY A 1 171 ? -4.700 8.695 24.480 1.00 77.19 171 GLY A O 1
ATOM 1388 N N . ARG A 1 172 ? -6.762 8.396 23.615 1.00 86.75 172 ARG A N 1
ATOM 1389 C CA . ARG A 1 172 ? -7.523 9.016 24.709 1.00 86.75 172 ARG A CA 1
ATOM 1390 C C . ARG A 1 172 ? -7.687 8.105 25.923 1.00 86.75 172 ARG A C 1
ATOM 1392 O O . ARG A 1 172 ? -7.607 8.598 27.045 1.00 86.75 172 ARG A O 1
ATOM 1399 N N . PHE A 1 173 ? -7.935 6.811 25.721 1.00 88.94 173 PHE A N 1
ATOM 1400 C CA . PHE A 1 173 ? -8.288 5.891 26.804 1.00 88.94 173 PHE A CA 1
ATOM 1401 C C . PHE A 1 173 ? -7.141 4.961 27.196 1.00 88.94 173 PHE A C 1
ATOM 1403 O O . PHE A 1 173 ? -6.444 4.381 26.363 1.00 88.94 173 PHE A O 1
ATOM 1410 N N . SER A 1 174 ? -7.016 4.691 28.493 1.00 90.44 174 SER A N 1
ATOM 1411 C CA . SER A 1 174 ? -6.351 3.480 28.960 1.00 90.44 174 SER A CA 1
ATOM 1412 C C . SER A 1 174 ? -7.216 2.245 28.680 1.00 90.44 174 SER A C 1
ATOM 1414 O O . SER A 1 174 ? -8.433 2.312 28.513 1.00 90.44 174 SER A O 1
ATOM 1416 N N . ARG A 1 175 ? -6.598 1.058 28.702 1.00 90.00 175 ARG A N 1
ATOM 1417 C CA . ARG A 1 175 ? -7.324 -0.216 28.550 1.00 90.00 175 ARG A CA 1
ATOM 1418 C C . ARG A 1 175 ? -8.461 -0.379 29.570 1.00 90.00 175 ARG A C 1
ATOM 1420 O O . ARG A 1 175 ? -9.474 -0.990 29.245 1.00 90.00 175 ARG A O 1
ATOM 1427 N N . ALA A 1 176 ? -8.264 0.095 30.801 1.00 91.38 176 ALA A N 1
ATOM 1428 C CA . ALA A 1 176 ? -9.276 -0.007 31.850 1.00 91.38 176 ALA A CA 1
ATOM 1429 C C . ALA A 1 176 ? -10.471 0.904 31.542 1.00 91.38 176 ALA A C 1
ATOM 1431 O O . ALA A 1 176 ? -11.596 0.422 31.536 1.00 91.38 176 ALA A O 1
ATOM 1432 N N . GLU A 1 177 ? -10.208 2.158 31.171 1.00 91.00 177 GLU A N 1
ATOM 1433 C CA . GLU A 1 177 ? -11.247 3.127 30.798 1.00 91.00 177 GLU A CA 1
ATOM 1434 C C . GLU A 1 177 ? -12.034 2.653 29.577 1.00 91.00 177 GLU A C 1
ATOM 1436 O O . GLU A 1 177 ? -13.255 2.564 29.641 1.00 91.00 177 GLU A O 1
ATOM 1441 N N . ALA A 1 178 ? -11.357 2.219 28.508 1.00 90.25 178 ALA A N 1
ATOM 1442 C CA . ALA A 1 178 ? -12.032 1.665 27.335 1.00 90.25 178 ALA A CA 1
ATOM 1443 C C . ALA A 1 178 ? -12.911 0.454 27.699 1.00 90.25 178 ALA A C 1
ATOM 1445 O O . ALA A 1 178 ? -14.030 0.325 27.212 1.00 90.25 178 ALA A O 1
ATOM 1446 N N . SER A 1 179 ? -12.443 -0.418 28.598 1.00 92.81 179 SER A N 1
ATOM 1447 C CA . SER A 1 179 ? -13.244 -1.545 29.085 1.00 92.81 179 SER A CA 1
ATOM 1448 C C . SER A 1 179 ? -14.476 -1.102 29.871 1.00 92.81 179 SER A C 1
ATOM 1450 O O . SER A 1 179 ? -15.467 -1.830 29.851 1.00 92.81 179 SER A O 1
ATOM 1452 N N . ASP A 1 180 ? -14.412 -0.011 30.624 1.00 93.38 180 ASP A N 1
ATOM 1453 C CA . ASP A 1 180 ? -15.546 0.470 31.410 1.00 93.38 180 ASP A CA 1
ATOM 1454 C C . ASP A 1 180 ? -16.567 1.180 30.516 1.00 93.38 180 ASP A C 1
ATOM 1456 O O . ASP A 1 180 ? -17.749 0.855 30.597 1.00 93.38 180 ASP A O 1
ATOM 1460 N N . VAL A 1 181 ? -16.116 1.988 29.553 1.00 92.56 181 VAL A N 1
ATOM 1461 C CA . VAL A 1 181 ? -16.982 2.591 28.524 1.00 92.56 181 VAL A CA 1
ATOM 1462 C C . VAL A 1 181 ? -17.696 1.511 27.705 1.00 92.56 181 VAL A C 1
ATOM 1464 O O . VAL A 1 181 ? -18.912 1.559 27.529 1.00 92.56 181 VAL A O 1
ATOM 1467 N N . VAL A 1 182 ? -16.981 0.465 27.267 1.00 92.25 182 VAL A N 1
ATOM 1468 C CA . VAL A 1 182 ? -17.597 -0.646 26.522 1.00 92.25 182 VAL A CA 1
ATOM 1469 C C . VAL A 1 182 ? -18.643 -1.388 27.358 1.00 92.25 182 VAL A C 1
ATOM 1471 O O . VAL A 1 182 ? -19.638 -1.842 26.804 1.00 92.25 182 VAL A O 1
ATOM 1474 N N . LYS A 1 183 ? -18.478 -1.513 28.683 1.00 92.69 183 LYS A N 1
ATOM 1475 C CA . LYS A 1 183 ? -19.507 -2.147 29.532 1.00 92.69 183 LYS A CA 1
ATOM 1476 C C . LYS A 1 183 ? -20.810 -1.359 29.569 1.00 92.69 183 LYS A C 1
ATOM 1478 O O . LYS A 1 183 ? -21.840 -1.998 29.756 1.00 92.69 183 LYS A O 1
ATOM 1483 N N . VAL A 1 184 ? -20.736 -0.037 29.436 1.00 91.75 184 VAL A N 1
ATOM 1484 C CA . VAL A 1 184 ? -21.902 0.848 29.430 1.00 91.75 184 VAL A CA 1
ATOM 1485 C C . VAL A 1 184 ? -22.650 0.730 28.105 1.00 91.75 184 VAL A C 1
ATOM 1487 O O . VAL A 1 184 ? -23.864 0.568 28.112 1.00 91.75 184 VAL A O 1
ATOM 1490 N N . VAL A 1 185 ? -21.939 0.740 26.970 1.00 91.25 185 VAL A N 1
ATOM 1491 C CA . VAL A 1 185 ? -22.600 0.737 25.650 1.00 91.25 185 VAL A CA 1
ATOM 1492 C C . VAL A 1 185 ? -22.943 -0.643 25.097 1.00 91.25 185 VAL A C 1
ATOM 1494 O O . VAL A 1 185 ? -23.810 -0.760 24.230 1.00 91.25 185 VAL A O 1
ATOM 1497 N N . ARG A 1 186 ? -22.260 -1.703 25.550 1.00 88.00 186 ARG A N 1
ATOM 1498 C CA . ARG A 1 186 ? -22.524 -3.056 25.046 1.00 88.00 186 ARG A CA 1
ATOM 1499 C C . ARG A 1 186 ? -23.907 -3.523 25.494 1.00 88.00 186 ARG A C 1
ATOM 1501 O O . ARG A 1 186 ? -24.230 -3.503 26.680 1.00 88.00 186 ARG A O 1
ATOM 1508 N N . GLN A 1 187 ? -24.689 -4.017 24.545 1.00 83.12 187 GLN A N 1
ATOM 1509 C CA . GLN A 1 187 ? -26.016 -4.566 24.825 1.00 83.12 187 GLN A CA 1
ATOM 1510 C C . GLN A 1 187 ? -25.949 -6.069 25.114 1.00 83.12 187 GLN A C 1
ATOM 1512 O O . GLN A 1 187 ? -26.683 -6.568 25.965 1.00 83.12 187 GLN A O 1
ATOM 1517 N N . ASP A 1 188 ? -25.021 -6.778 24.465 1.00 82.38 188 ASP A N 1
ATOM 1518 C CA . ASP A 1 188 ? -24.785 -8.203 24.682 1.00 82.38 188 ASP A CA 1
ATOM 1519 C C . ASP A 1 188 ? -23.299 -8.468 25.028 1.00 82.38 188 ASP A C 1
ATOM 1521 O O . ASP A 1 188 ? -22.396 -7.996 24.328 1.00 82.38 188 ASP A O 1
ATOM 1525 N N . PRO A 1 189 ? -22.998 -9.192 26.130 1.00 81.12 189 PRO A N 1
ATOM 1526 C CA . PRO A 1 189 ? -21.630 -9.564 26.485 1.00 81.12 189 PRO A CA 1
ATOM 1527 C C . PRO A 1 189 ? -20.907 -10.413 25.427 1.00 81.12 189 PRO A C 1
ATOM 1529 O O . PRO A 1 189 ? -19.675 -10.434 25.450 1.00 81.12 189 PRO A O 1
ATOM 1532 N N . ASP A 1 190 ? -21.628 -11.081 24.525 1.00 82.06 190 ASP A N 1
ATOM 1533 C CA . ASP A 1 190 ? -21.056 -11.892 23.447 1.00 82.06 190 ASP A CA 1
ATOM 1534 C C . ASP A 1 190 ? -20.584 -11.042 22.250 1.00 82.06 190 ASP A C 1
ATOM 1536 O O . ASP A 1 190 ? -19.842 -11.535 21.398 1.00 82.06 190 ASP A O 1
ATOM 1540 N N . GLU A 1 191 ? -20.934 -9.749 22.191 1.00 80.25 191 GLU A N 1
ATOM 1541 C CA . GLU A 1 191 ? -20.462 -8.841 21.133 1.00 80.25 191 GLU A CA 1
ATOM 1542 C C . GLU A 1 191 ? -18.954 -8.574 21.208 1.00 80.25 191 GLU A C 1
ATOM 1544 O O . GLU A 1 191 ? -18.304 -8.356 20.181 1.00 80.25 191 GLU A O 1
ATOM 1549 N N . ILE A 1 192 ? -18.400 -8.581 22.424 1.00 82.75 192 ILE A N 1
ATOM 1550 C CA . ILE A 1 192 ? -16.970 -8.410 22.677 1.00 82.75 192 ILE A CA 1
ATOM 1551 C C . ILE A 1 192 ? -16.566 -9.025 24.024 1.00 82.75 192 ILE A C 1
ATOM 1553 O O . ILE A 1 192 ? -16.998 -8.598 25.100 1.00 82.75 192 ILE A O 1
ATOM 1557 N N . ASP A 1 193 ? -15.651 -9.998 23.983 1.00 88.38 193 ASP A N 1
ATOM 1558 C CA . ASP A 1 193 ? -15.072 -10.574 25.199 1.00 88.38 193 ASP A CA 1
ATOM 1559 C C . ASP A 1 193 ? -13.969 -9.666 25.766 1.00 88.38 193 ASP A C 1
ATOM 1561 O O . ASP A 1 193 ? -12.802 -9.717 25.368 1.00 88.38 193 ASP A O 1
ATOM 1565 N N . LEU A 1 194 ? -14.335 -8.860 26.766 1.00 89.00 194 LEU A N 1
ATOM 1566 C CA . LEU A 1 194 ? -13.437 -7.934 27.472 1.00 89.00 194 LEU A CA 1
ATOM 1567 C C . LEU A 1 194 ? -12.253 -8.614 28.183 1.00 89.00 194 LEU A C 1
ATOM 1569 O O . LEU A 1 194 ? -11.273 -7.951 28.547 1.00 89.00 194 LEU A O 1
ATOM 1573 N N . ARG A 1 195 ? -12.314 -9.934 28.415 1.00 83.56 195 ARG A N 1
ATOM 1574 C CA . ARG A 1 195 ? -11.197 -10.675 29.019 1.00 83.56 195 ARG A CA 1
ATOM 1575 C C . ARG A 1 195 ? -10.056 -10.871 28.032 1.00 83.56 195 ARG A C 1
ATOM 1577 O O . ARG A 1 195 ? -8.902 -10.905 28.454 1.00 83.56 195 ARG A O 1
ATOM 1584 N N . THR A 1 196 ? -10.377 -10.995 26.748 1.00 84.19 196 THR A N 1
ATOM 1585 C CA . THR A 1 196 ? -9.408 -11.250 25.677 1.00 84.19 196 THR A CA 1
ATOM 1586 C C . THR A 1 196 ? -9.160 -10.036 24.792 1.00 84.19 196 THR A C 1
ATOM 1588 O O . THR A 1 196 ? -8.092 -9.952 24.194 1.00 84.19 196 THR A O 1
ATOM 1591 N N . ALA A 1 197 ? -10.103 -9.093 24.729 1.00 83.44 197 ALA A N 1
ATOM 1592 C CA . ALA A 1 197 ? -9.990 -7.888 23.916 1.00 83.44 197 ALA A CA 1
ATOM 1593 C C . ALA A 1 197 ? -8.861 -6.957 24.401 1.00 83.44 197 ALA A C 1
ATOM 1595 O O . ALA A 1 197 ? -8.695 -6.683 25.604 1.00 83.44 197 ALA A O 1
ATOM 1596 N N . GLY A 1 198 ? -8.071 -6.468 23.444 1.00 85.56 198 GLY A N 1
ATOM 1597 C CA . GLY A 1 198 ? -7.085 -5.409 23.625 1.00 85.56 198 GLY A CA 1
ATOM 1598 C C . GLY A 1 198 ? -7.707 -4.010 23.563 1.00 85.56 198 GLY A C 1
ATOM 1599 O O . GLY A 1 198 ? -8.884 -3.850 23.255 1.00 85.56 198 GLY A O 1
ATOM 1600 N N . LEU A 1 199 ? -6.905 -2.977 23.853 1.00 88.75 199 LEU A N 1
ATOM 1601 C CA . LEU A 1 199 ? -7.348 -1.575 23.775 1.00 88.75 199 LEU A CA 1
ATOM 1602 C C . LEU A 1 199 ? -7.828 -1.211 22.363 1.00 88.75 199 LEU A C 1
ATOM 1604 O O . LEU A 1 199 ? -8.895 -0.631 22.222 1.00 88.75 199 LEU A O 1
ATOM 1608 N N . THR A 1 200 ? -7.085 -1.615 21.331 1.00 83.88 200 THR A N 1
ATOM 1609 C CA . THR A 1 200 ? -7.455 -1.377 19.929 1.00 83.88 200 THR A CA 1
ATOM 1610 C C . THR A 1 200 ? -8.767 -2.064 19.549 1.00 83.88 200 THR A C 1
ATOM 1612 O O . THR A 1 200 ? -9.580 -1.458 18.864 1.00 83.88 200 THR A O 1
ATOM 1615 N N . ASP A 1 201 ? -9.016 -3.286 20.035 1.00 83.88 201 ASP A N 1
ATOM 1616 C CA . ASP A 1 201 ? -10.269 -4.005 19.760 1.00 83.88 201 ASP A CA 1
ATOM 1617 C C . ASP A 1 201 ? -11.472 -3.298 20.402 1.00 83.88 201 ASP A C 1
ATOM 1619 O O . ASP A 1 201 ? -12.535 -3.189 19.797 1.00 83.88 201 ASP A O 1
ATOM 1623 N N . MET A 1 202 ? -11.296 -2.786 21.625 1.00 90.69 202 MET A N 1
ATOM 1624 C CA . MET A 1 202 ? -12.328 -2.019 22.328 1.00 90.69 202 MET A CA 1
ATOM 1625 C C . MET A 1 202 ? -12.566 -0.655 21.673 1.00 90.69 202 MET A C 1
ATOM 1627 O O . MET A 1 202 ? -13.714 -0.271 21.486 1.00 90.69 202 MET A O 1
ATOM 1631 N N . ALA A 1 203 ? -11.507 0.046 21.263 1.00 87.38 203 ALA A N 1
ATOM 1632 C CA . ALA A 1 203 ? -11.611 1.308 20.535 1.00 87.38 203 ALA A CA 1
ATOM 1633 C C . ALA A 1 203 ? -12.346 1.136 19.196 1.00 87.38 203 ALA A C 1
ATOM 1635 O O . ALA A 1 203 ? -13.275 1.887 18.916 1.00 87.38 203 ALA A O 1
ATOM 1636 N N . ALA A 1 204 ? -12.005 0.099 18.427 1.00 84.50 204 ALA A N 1
ATOM 1637 C CA . ALA A 1 204 ? -12.687 -0.234 17.177 1.00 84.50 204 ALA A CA 1
ATOM 1638 C C . ALA A 1 204 ? -14.151 -0.651 17.397 1.00 84.50 204 ALA A C 1
ATOM 1640 O O . ALA A 1 204 ? -15.009 -0.414 16.553 1.00 84.50 204 ALA A O 1
ATOM 1641 N N . TYR A 1 205 ? -14.475 -1.274 18.533 1.00 86.44 205 TYR A N 1
ATOM 1642 C CA . TYR A 1 205 ? -15.863 -1.574 18.880 1.00 86.44 205 TYR A CA 1
ATOM 1643 C C . TYR A 1 205 ? -16.673 -0.299 19.170 1.00 86.44 205 TYR A C 1
ATOM 1645 O O . TYR A 1 205 ? -17.818 -0.196 18.733 1.00 86.44 205 TYR A O 1
ATOM 1653 N N . LEU A 1 206 ? -16.080 0.694 19.845 1.00 88.94 206 LEU A N 1
ATOM 1654 C CA . LEU A 1 206 ? -16.745 1.964 20.162 1.00 88.94 206 LEU A CA 1
ATOM 1655 C C . LEU A 1 206 ? -17.101 2.792 18.919 1.00 88.94 206 LEU A C 1
ATOM 1657 O O . LEU A 1 206 ? -18.053 3.569 18.963 1.00 88.94 206 LEU A O 1
ATOM 1661 N N . THR A 1 207 ? -16.408 2.611 17.791 1.00 86.12 207 THR A N 1
ATOM 1662 C CA . THR A 1 207 ? -16.722 3.359 16.559 1.00 86.12 207 THR A CA 1
ATOM 1663 C C . THR A 1 207 ? -18.041 2.947 15.917 1.00 86.12 207 THR A C 1
ATOM 1665 O O . THR A 1 207 ? -18.569 3.696 15.101 1.00 86.12 207 THR A O 1
ATOM 1668 N N . ARG A 1 208 ? -18.618 1.812 16.336 1.00 84.19 208 ARG A N 1
ATOM 1669 C CA . ARG A 1 208 ? -19.962 1.366 15.933 1.00 84.19 208 ARG A CA 1
ATOM 1670 C C . ARG A 1 208 ? -21.082 2.203 16.544 1.00 84.19 208 ARG A C 1
ATOM 1672 O O . ARG A 1 208 ? -22.232 2.054 16.142 1.00 84.19 208 ARG A O 1
ATOM 1679 N N . PHE A 1 209 ? -20.770 3.052 17.522 1.00 86.75 209 PHE A N 1
ATOM 1680 C CA . PHE A 1 209 ? -21.730 3.927 18.187 1.00 86.75 209 PHE A CA 1
ATOM 1681 C C . PHE A 1 209 ? -21.541 5.382 17.762 1.00 86.75 209 PHE A C 1
ATOM 1683 O O . PHE A 1 209 ? -20.438 5.815 17.396 1.00 86.75 209 PHE A O 1
ATOM 1690 N N . ALA A 1 210 ? -22.631 6.145 17.825 1.00 84.00 210 ALA A N 1
ATOM 1691 C CA . ALA A 1 210 ? -22.595 7.583 17.613 1.00 84.00 210 ALA A CA 1
ATOM 1692 C C . ALA A 1 210 ? -21.617 8.242 18.612 1.00 84.00 210 ALA A C 1
ATOM 1694 O O . ALA A 1 210 ? -21.534 7.791 19.758 1.00 84.00 210 ALA A O 1
ATOM 1695 N N . PRO A 1 211 ? -20.876 9.297 18.220 1.00 76.44 211 PRO A N 1
ATOM 1696 C CA . PRO A 1 211 ? -19.939 9.980 19.115 1.00 76.44 211 PRO A CA 1
ATOM 1697 C C . PRO A 1 211 ? -20.587 10.420 20.432 1.00 76.44 211 PRO A C 1
ATOM 1699 O O . PRO A 1 211 ? -20.036 10.155 21.494 1.00 76.44 211 PRO A O 1
ATOM 1702 N N . ASP A 1 212 ? -21.798 10.977 20.367 1.00 80.88 212 ASP A N 1
ATOM 1703 C CA . ASP A 1 212 ? -22.538 11.429 21.550 1.00 80.88 212 ASP A CA 1
ATOM 1704 C C . ASP A 1 212 ? -22.875 10.276 22.509 1.00 80.88 212 ASP A C 1
ATOM 1706 O O . ASP A 1 212 ? -22.817 10.452 23.724 1.00 80.88 212 ASP A O 1
ATOM 1710 N N . THR A 1 213 ? -23.175 9.079 21.988 1.00 87.50 213 THR A N 1
ATOM 1711 C CA . THR A 1 213 ? -23.373 7.872 22.808 1.00 87.50 213 THR A CA 1
ATOM 1712 C C . THR A 1 213 ? -22.080 7.474 23.518 1.00 87.50 213 THR A C 1
ATOM 1714 O O . THR A 1 213 ? -22.115 7.094 24.687 1.00 87.50 213 THR A O 1
ATOM 1717 N N . VAL A 1 214 ? -20.933 7.561 22.835 1.00 85.75 214 VAL A N 1
ATOM 1718 C CA . VAL A 1 214 ? -19.632 7.237 23.440 1.00 85.75 214 VAL A CA 1
ATOM 1719 C C . VAL A 1 214 ? -19.273 8.251 24.528 1.00 85.75 214 VAL A C 1
ATOM 1721 O O . VAL A 1 214 ? -18.835 7.831 25.593 1.00 85.75 214 VAL A O 1
ATOM 1724 N N . GLU A 1 215 ? -19.508 9.550 24.320 1.00 85.69 215 GLU A N 1
ATOM 1725 C CA . GLU A 1 215 ? -19.264 10.574 25.350 1.00 85.69 215 GLU A CA 1
ATOM 1726 C C . GLU A 1 215 ? -20.164 10.387 26.579 1.00 85.69 215 GLU A C 1
ATOM 1728 O O . GLU A 1 215 ? -19.664 10.356 27.700 1.00 85.69 215 GLU A O 1
ATOM 1733 N N . GLN A 1 216 ? -21.466 10.144 26.389 1.00 86.88 216 GLN A N 1
ATOM 1734 C CA . GLN A 1 216 ? -22.374 9.833 27.503 1.00 86.88 216 GLN A CA 1
ATOM 1735 C C . GLN A 1 216 ? -21.911 8.600 28.290 1.00 86.88 216 GLN A C 1
ATOM 1737 O O . GLN A 1 216 ? -21.979 8.560 29.518 1.00 86.88 216 GLN A O 1
ATOM 1742 N N . ALA A 1 217 ? -21.405 7.587 27.585 1.00 89.00 217 ALA A N 1
ATOM 1743 C CA . ALA A 1 217 ? -20.872 6.392 28.215 1.00 89.00 217 ALA A CA 1
ATOM 1744 C C . ALA A 1 217 ? -19.550 6.631 28.955 1.00 89.00 217 ALA A C 1
ATOM 1746 O O . ALA A 1 217 ? -19.289 5.954 29.949 1.00 89.00 217 ALA A O 1
ATOM 1747 N N . VAL A 1 218 ? -18.725 7.579 28.499 1.00 88.06 218 VAL A N 1
ATOM 1748 C CA . VAL A 1 218 ? -17.533 8.034 29.228 1.00 88.06 218 VAL A CA 1
ATOM 1749 C C . VAL A 1 218 ? -17.944 8.686 30.541 1.00 88.06 218 VAL A C 1
ATOM 1751 O O . VAL A 1 218 ? -17.447 8.271 31.588 1.00 88.06 218 VAL A O 1
ATOM 1754 N N . ASP A 1 219 ? -18.894 9.618 30.510 1.00 87.56 219 ASP A N 1
ATOM 1755 C CA . ASP A 1 219 ? -19.392 10.292 31.714 1.00 87.56 219 ASP A CA 1
ATOM 1756 C C . ASP A 1 219 ? -19.976 9.277 32.711 1.00 87.56 219 ASP A C 1
ATOM 1758 O O . ASP A 1 219 ? -19.662 9.301 33.905 1.00 87.56 219 ASP A O 1
ATOM 1762 N N . ALA A 1 220 ? -20.751 8.304 32.226 1.00 88.94 220 ALA A N 1
ATOM 1763 C CA . ALA A 1 220 ? -21.282 7.226 33.057 1.00 88.94 220 ALA A CA 1
ATOM 1764 C C . ALA A 1 220 ? -20.182 6.311 33.630 1.00 88.94 220 ALA A C 1
ATOM 1766 O O . ALA A 1 220 ? -20.214 5.957 34.810 1.00 88.94 220 ALA A O 1
ATOM 1767 N N . ALA A 1 221 ? -19.173 5.947 32.832 1.00 88.44 221 ALA A N 1
ATOM 1768 C CA . ALA A 1 221 ? -18.056 5.110 33.278 1.00 88.44 221 ALA A CA 1
ATOM 1769 C C . ALA A 1 221 ? -17.180 5.805 34.337 1.00 88.44 221 ALA A C 1
ATOM 1771 O O . ALA A 1 221 ? -16.634 5.138 35.220 1.00 88.44 221 ALA A O 1
ATOM 1772 N N . LEU A 1 222 ? -17.073 7.136 34.281 1.00 84.69 222 LEU A N 1
ATOM 1773 C CA . LEU A 1 222 ? -16.374 7.958 35.273 1.00 84.69 222 LEU A CA 1
ATOM 1774 C C . LEU A 1 222 ? -17.224 8.248 36.525 1.00 84.69 222 LEU A C 1
ATOM 1776 O O . LEU A 1 222 ? -16.707 8.782 37.510 1.00 84.69 222 LEU A O 1
ATOM 1780 N N . GLY A 1 223 ? -18.499 7.846 36.526 1.00 84.19 223 GLY A N 1
ATOM 1781 C CA . GLY A 1 223 ? -19.441 8.071 37.623 1.00 84.19 223 GLY A CA 1
ATOM 1782 C C . GLY A 1 223 ? -20.011 9.491 37.667 1.00 84.19 223 GLY A C 1
ATOM 1783 O O . GLY A 1 223 ? -20.485 9.926 38.717 1.00 84.19 223 GLY A O 1
ATOM 1784 N N . GLU A 1 224 ? -19.939 10.216 36.552 1.00 84.50 224 GLU A N 1
ATOM 1785 C CA . GLU A 1 224 ? -20.488 11.564 36.377 1.00 84.50 224 GLU A CA 1
ATOM 1786 C C . GLU A 1 224 ? -21.956 11.536 35.905 1.00 84.50 224 GLU A C 1
ATOM 1788 O O . GLU A 1 224 ? -22.682 12.510 36.112 1.00 84.50 224 GLU A O 1
ATOM 1793 N N . ALA A 1 225 ? -22.412 10.401 35.361 1.00 86.12 225 ALA A N 1
ATOM 1794 C CA . ALA A 1 225 ? -23.795 10.122 34.964 1.00 86.12 225 ALA A CA 1
ATOM 1795 C C . ALA A 1 225 ? -24.240 8.702 35.380 1.00 86.12 225 ALA A C 1
ATOM 1797 O O . ALA A 1 225 ? -23.409 7.860 35.733 1.00 86.12 225 ALA A O 1
ATOM 1798 N N . ASP A 1 226 ? -25.550 8.433 35.356 1.00 84.38 226 ASP A N 1
ATOM 1799 C CA . ASP A 1 226 ? -26.082 7.081 35.565 1.00 84.38 226 ASP A CA 1
ATOM 1800 C C . ASP A 1 226 ? -25.934 6.262 34.266 1.00 84.38 226 ASP A C 1
ATOM 1802 O O . ASP A 1 226 ? -26.357 6.729 33.206 1.00 84.38 226 ASP A O 1
ATOM 1806 N N . PRO A 1 227 ? -25.341 5.053 34.296 1.00 82.56 227 PRO A N 1
ATOM 1807 C CA . PRO A 1 227 ? -25.255 4.199 33.112 1.00 82.56 227 PRO A CA 1
ATOM 1808 C C . PRO A 1 227 ? -26.617 3.815 32.517 1.00 82.56 227 PRO A C 1
ATOM 1810 O O . PRO A 1 227 ? -26.663 3.487 31.334 1.00 82.56 227 PRO A O 1
ATOM 1813 N N . GLU A 1 228 ? -27.709 3.845 33.292 1.00 83.88 228 GLU A N 1
ATOM 1814 C CA . GLU A 1 228 ? -29.060 3.564 32.780 1.00 83.88 228 GLU A CA 1
ATOM 1815 C C . GLU A 1 228 ? -29.637 4.716 31.932 1.00 83.88 228 GLU A C 1
ATOM 1817 O O . GLU A 1 228 ? -30.548 4.485 31.137 1.00 83.88 228 GLU A O 1
ATOM 1822 N N . ASP A 1 229 ? -29.077 5.927 32.040 1.00 85.31 229 ASP A N 1
ATOM 1823 C CA . ASP A 1 229 ? -29.520 7.119 31.300 1.00 85.31 229 ASP A CA 1
ATOM 1824 C C . ASP A 1 229 ? -28.834 7.270 29.924 1.00 85.31 229 ASP A C 1
ATOM 1826 O O . ASP A 1 229 ? -29.159 8.176 29.150 1.00 85.31 229 ASP A O 1
ATOM 1830 N N . VAL A 1 230 ? -27.878 6.395 29.592 1.00 85.62 230 VAL A N 1
ATOM 1831 C CA . VAL A 1 230 ? -27.114 6.472 28.339 1.00 85.62 230 VAL A CA 1
ATOM 1832 C C . VAL A 1 230 ? -27.966 5.992 27.165 1.00 85.62 230 VAL A C 1
ATOM 1834 O O . VAL A 1 230 ? -28.353 4.825 27.081 1.00 85.62 230 VAL A O 1
ATOM 1837 N N . THR A 1 231 ? -28.214 6.880 26.199 1.00 87.88 231 THR A N 1
ATOM 1838 C CA . THR A 1 231 ? -28.970 6.528 24.987 1.00 87.88 231 THR A CA 1
ATOM 1839 C C . THR A 1 231 ? -28.049 5.866 23.961 1.00 87.88 231 THR A C 1
ATOM 1841 O O . THR A 1 231 ? -27.121 6.488 23.434 1.00 87.88 231 THR A O 1
ATOM 1844 N N . ILE A 1 232 ? -28.295 4.583 23.680 1.00 86.50 232 ILE A N 1
ATOM 1845 C CA . ILE A 1 232 ? -27.454 3.775 22.791 1.00 86.50 232 ILE A CA 1
ATOM 1846 C C . ILE A 1 232 ? -27.869 3.946 21.330 1.00 86.50 232 ILE A C 1
ATOM 1848 O O . ILE A 1 232 ? -28.848 3.347 20.890 1.00 86.50 232 ILE A O 1
ATOM 1852 N N . THR A 1 233 ? -27.061 4.678 20.563 1.00 83.38 233 THR A N 1
ATOM 1853 C CA . THR A 1 233 ? -27.258 4.877 19.122 1.00 83.38 233 THR A CA 1
ATOM 1854 C C . THR A 1 233 ? -26.102 4.251 18.348 1.00 83.38 233 THR A C 1
ATOM 1856 O O . THR A 1 233 ? -24.936 4.581 18.585 1.00 83.38 233 THR A O 1
ATOM 1859 N N . ARG A 1 234 ? -26.404 3.336 17.418 1.00 81.62 234 ARG A N 1
ATOM 1860 C CA . ARG A 1 234 ? -25.413 2.723 16.517 1.00 81.62 234 ARG A CA 1
ATOM 1861 C C . ARG A 1 234 ? -25.324 3.500 15.206 1.00 81.62 234 ARG A C 1
ATOM 1863 O O . ARG A 1 234 ? -26.327 4.017 14.732 1.00 81.62 234 ARG A O 1
ATOM 1870 N N . VAL A 1 235 ? -24.128 3.563 14.625 1.00 72.69 235 VAL A N 1
ATOM 1871 C CA . VAL A 1 235 ? -23.880 4.267 13.353 1.00 72.69 235 VAL A CA 1
ATOM 1872 C C . VAL A 1 235 ? -24.665 3.612 12.205 1.00 72.69 235 VAL A C 1
ATOM 1874 O O . VAL A 1 235 ? -25.257 4.318 11.399 1.00 72.69 235 VAL A O 1
ATOM 1877 N N . ASP A 1 236 ? -24.795 2.280 12.220 1.00 62.38 236 ASP A N 1
ATOM 1878 C CA . ASP A 1 236 ? -25.522 1.506 11.200 1.00 62.38 236 ASP A CA 1
ATOM 1879 C C . ASP A 1 236 ? -27.060 1.465 11.385 1.00 62.38 236 ASP A C 1
ATOM 1881 O O . ASP A 1 236 ? -27.753 0.821 10.594 1.00 62.38 236 ASP A O 1
ATOM 1885 N N . ASP A 1 237 ? -27.618 2.090 12.432 1.00 48.38 237 ASP A N 1
ATOM 1886 C CA . ASP A 1 237 ? -29.054 2.009 12.752 1.00 48.38 237 ASP A CA 1
ATOM 1887 C C . ASP A 1 237 ? -29.663 3.395 13.051 1.00 48.38 237 ASP A C 1
ATOM 1889 O O . ASP A 1 237 ? -29.796 3.791 14.212 1.00 48.38 237 ASP A O 1
ATOM 1893 N N . PRO A 1 238 ? -30.051 4.167 12.016 1.00 38.28 238 PRO A N 1
ATOM 1894 C CA . PRO A 1 238 ? -30.612 5.507 12.186 1.00 38.28 238 PRO A CA 1
ATOM 1895 C C . PRO A 1 238 ? -32.086 5.514 12.649 1.00 38.28 238 PRO A C 1
ATOM 1897 O O . PRO A 1 238 ? -32.764 6.529 12.492 1.00 38.28 238 PRO A O 1
ATOM 1900 N N . GLY A 1 239 ? -32.629 4.402 13.165 1.00 42.25 239 GLY A N 1
ATOM 1901 C CA . GLY A 1 239 ? -34.075 4.214 13.315 1.00 42.25 239 GLY A CA 1
ATOM 1902 C C . GLY A 1 239 ? -34.539 3.531 14.599 1.00 42.25 239 GLY A C 1
ATOM 1903 O O . GLY A 1 239 ? -35.307 2.576 14.517 1.00 42.25 239 GLY A O 1
ATOM 1904 N N . ALA A 1 240 ? -34.163 4.041 15.773 1.00 40.31 240 ALA A N 1
ATOM 1905 C CA . ALA A 1 240 ? -34.770 3.615 17.038 1.00 40.31 240 ALA A CA 1
ATOM 1906 C C . ALA A 1 240 ? -35.047 4.780 18.006 1.00 40.31 240 ALA A C 1
ATOM 1908 O O . ALA A 1 240 ? -34.864 4.645 19.211 1.00 40.31 240 ALA A O 1
ATOM 1909 N N . ASP A 1 241 ? -35.531 5.917 17.498 1.00 42.31 241 ASP A N 1
ATOM 1910 C CA . ASP A 1 241 ? -36.166 6.928 18.349 1.00 42.31 241 ASP A CA 1
ATOM 1911 C C . ASP A 1 241 ? -37.668 6.636 18.498 1.00 42.31 241 ASP A C 1
ATOM 1913 O O . ASP A 1 241 ? -38.463 6.844 17.583 1.00 42.31 241 ASP A O 1
ATOM 1917 N N . GLY A 1 242 ? -38.030 6.178 19.699 1.00 42.12 242 GLY A N 1
ATOM 1918 C CA . GLY A 1 242 ? -39.253 6.576 20.395 1.00 42.12 242 GLY A CA 1
ATOM 1919 C C . GLY A 1 242 ? -40.575 5.949 19.956 1.00 42.12 242 GLY A C 1
ATOM 1920 O O . GLY A 1 242 ? -41.328 6.555 19.201 1.00 42.12 242 GLY A O 1
ATOM 1921 N N . ASP A 1 243 ? -40.964 4.847 20.603 1.00 38.06 243 ASP A N 1
ATOM 1922 C CA . ASP A 1 243 ? -42.384 4.670 20.929 1.00 38.06 243 ASP A CA 1
ATOM 1923 C C . ASP A 1 243 ? -42.583 4.030 22.310 1.00 38.06 243 ASP A C 1
ATOM 1925 O O . ASP A 1 243 ? -42.903 2.854 22.470 1.00 38.06 243 ASP A O 1
ATOM 1929 N N . THR A 1 244 ? -42.383 4.852 23.339 1.00 40.22 244 THR A N 1
ATOM 1930 C CA . THR A 1 244 ? -43.115 4.713 24.600 1.00 40.22 244 THR A CA 1
ATOM 1931 C C . THR A 1 244 ? -43.662 6.074 24.991 1.00 40.22 244 THR A C 1
ATOM 1933 O O . THR A 1 244 ? -42.983 6.889 25.609 1.00 40.22 244 THR A O 1
ATOM 1936 N N . SER A 1 245 ? -44.918 6.316 24.629 1.00 3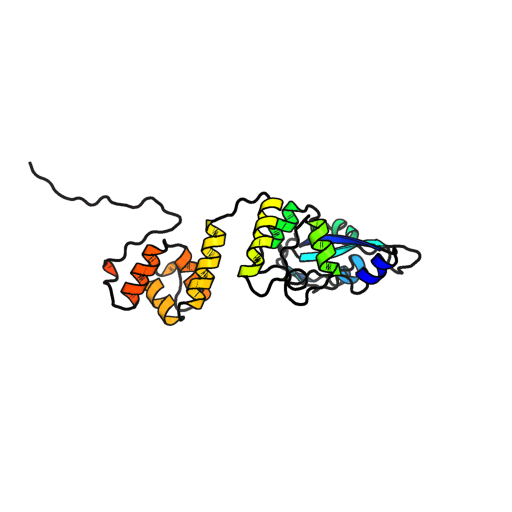7.00 245 SER A N 1
ATOM 1937 C CA . SER A 1 245 ? -45.810 7.209 25.365 1.00 37.00 245 SER A CA 1
ATOM 1938 C C . SER A 1 245 ? -47.074 6.433 25.713 1.00 37.00 245 SER A C 1
ATOM 1940 O O . SER A 1 245 ? -48.004 6.318 24.922 1.00 37.00 245 SER A O 1
ATOM 1942 N N . ASP A 1 246 ? -47.063 5.873 26.916 1.00 44.72 246 ASP A N 1
ATOM 1943 C CA . ASP A 1 246 ? -48.248 5.447 27.647 1.00 44.72 246 ASP A CA 1
ATOM 1944 C C . ASP A 1 246 ? -49.054 6.689 28.076 1.00 44.72 246 ASP A C 1
ATOM 1946 O O . ASP A 1 246 ? -48.490 7.591 28.700 1.00 44.72 246 ASP A O 1
ATOM 1950 N N . ASN A 1 247 ? -50.342 6.768 27.716 1.00 39.06 247 ASN A N 1
ATOM 1951 C CA . ASN A 1 247 ? -51.430 7.039 28.671 1.00 39.06 247 ASN A CA 1
ATOM 1952 C C . ASN A 1 247 ? -52.811 7.129 28.005 1.00 39.06 247 ASN A C 1
ATOM 1954 O O . ASN A 1 247 ? -52.993 7.771 26.970 1.00 39.06 247 ASN A O 1
ATOM 1958 N N . GLY A 1 248 ? -53.786 6.491 28.655 1.00 40.56 248 GLY A N 1
ATOM 1959 C CA . GLY A 1 248 ? -55.204 6.511 28.304 1.00 40.56 248 GLY A CA 1
ATOM 1960 C C . GLY A 1 248 ? -56.028 7.659 28.912 1.00 40.56 248 GLY A C 1
ATOM 1961 O O . GLY A 1 248 ? -55.482 8.630 29.429 1.00 40.56 248 GLY A O 1
ATOM 1962 N N . GLU A 1 249 ? -57.352 7.435 28.855 1.00 41.62 249 GLU A N 1
ATOM 1963 C CA . GLU A 1 249 ? -58.511 8.270 29.260 1.00 41.62 249 GLU A CA 1
ATOM 1964 C C . GLU A 1 249 ? -58.795 9.444 28.296 1.00 41.62 249 GLU A C 1
ATOM 1966 O O . GLU A 1 249 ? -57.921 10.249 27.995 1.00 41.62 249 GLU A O 1
ATOM 1971 N N . ASP A 1 250 ? -59.966 9.564 27.659 1.00 39.84 250 ASP A N 1
ATOM 1972 C CA . ASP A 1 250 ? -61.366 9.319 28.078 1.00 39.84 250 ASP A CA 1
ATOM 1973 C C . ASP A 1 250 ? -62.157 8.328 27.188 1.00 39.84 250 ASP A C 1
ATOM 1975 O O . ASP A 1 250 ? -62.005 8.369 25.942 1.00 39.84 250 ASP A O 1
#